Protein AF-A0A9D1FV38-F1 (afdb_monomer)

Foldseek 3Di:
DQPDKAKKWFQDKFKFFDQDAPPVVPPPVVVVVADSQLRQQCRTLVRADDLPAQEEQEWEAQALVVLVVVQVVCCVVPVDGDPVSVCCSDRCNNVVVVCVVVVNPHYYDYDHDHQQRQVVSVVCQRPDPDFWYWTKYWDPPPTTIIMITTMGSDDDPRIWMKMWDFDADDADPHQSVQVVCCVVVVDQWHDHRGTIMGTDDD

Organism: NCBI:txid2840915

Mean predicted aligned error: 4.27 Å

Sequence (202 aa):
MKTSSKIFYIEKFAIENSNETDLTDIPMLMRRKLSRLDKICLSSLKKVFDETSQEIIFSSEYGEFDTLKTLISQYLEANEVSPAKFSTSVHNNFAGLFSLLNNINSSYTALSAGKNSLSAGLVKAIISEYDK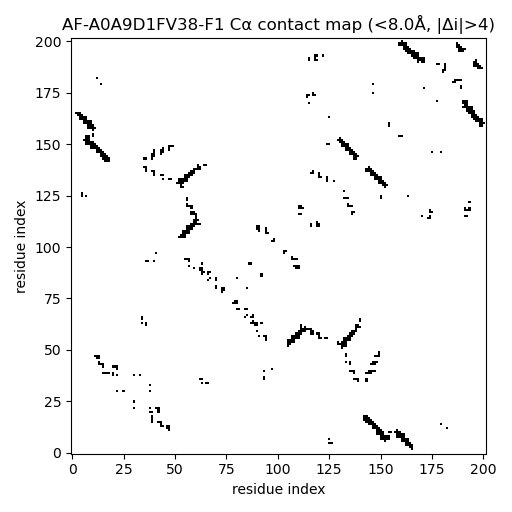VLFCYGDAFDMPESISCLISKTGSENSVKCVFTPCSKPSEADEFSAFSEFLNGCTKVFHTPCGTIERMEK

Nearest PDB structures (foldseek):
  6qsp-assembly1_B  TM=7.766E-01  e=3.556E-11  Xenorhabdus doucetiae
  7f28-assembly2_C  TM=7.275E-01  e=4.364E-10  Acinetobacter baumannii NCGM 237
  7f28-assembly1_A  TM=7.427E-01  e=5.971E-10  Acinetobacter baumannii NCGM 237
  7tui-assembly1_A  TM=7.121E-01  e=2.790E-03  Candida albicans
  6u5w-assembly1_A  TM=7.136E-01  e=7.606E-03  Candida albicans

InterPro domains:
  IPR014030 Beta-ketoacyl synthase-like, N-terminal domain [PF13723] (15-140)

Solvent-accessible surface area (backbone atoms only — not comparable to full-atom values): 10938 Å² total; per-residue (Å²): 130,88,70,73,65,44,69,36,17,44,61,34,67,29,78,38,74,50,94,76,62,83,55,86,90,49,60,68,78,58,58,74,72,48,52,70,43,45,44,32,35,50,46,13,37,65,75,31,62,57,94,81,44,53,34,38,30,31,14,19,54,67,48,35,44,71,55,40,52,51,45,54,52,39,31,75,75,68,76,47,72,59,68,72,59,58,65,53,31,40,69,47,31,54,60,53,49,54,27,62,77,67,72,53,84,56,57,70,48,61,49,64,54,48,90,44,6,54,49,53,32,50,50,52,49,73,68,43,93,60,54,33,28,37,35,34,28,35,35,41,89,82,67,33,28,14,45,12,35,23,35,25,61,69,76,54,99,80,32,46,43,32,39,39,38,66,40,86,44,76,65,56,96,53,52,67,62,48,46,51,36,31,74,74,61,79,34,59,60,38,69,26,50,65,19,37,39,34,60,55,82,132

Secondary structure (DSSP, 8-state):
-----EEEEEEEEEEE--S----TTS-HHHHTT--HHHHHHHHHHHHH--TT--EEEEE-SS-SHHHHHHHHHHHHHHS---HHHHHTSSTTHHHHHHHHHTT--SEEEEE-BTBTHHHHHHHHHHT-SSSEEEEEEEE-SSS-EEEEEEEESS--TT-EEEEEEE---PPPS-HHHHHHHHHHTS-SEEEETTEEEEEPP-

Structure (mmCIF, N/CA/C/O backbone):
data_AF-A0A9D1FV38-F1
#
_entry.id   AF-A0A9D1FV38-F1
#
loop_
_atom_site.group_PDB
_atom_site.id
_atom_site.type_symbol
_atom_site.label_atom_id
_atom_site.label_alt_id
_atom_site.label_comp_id
_atom_site.label_asym_id
_atom_site.label_entity_id
_atom_site.label_seq_id
_atom_site.pdbx_PDB_ins_code
_atom_site.Cartn_x
_atom_site.Cartn_y
_atom_site.Cartn_z
_atom_site.occupancy
_atom_site.B_iso_or_equiv
_atom_site.auth_seq_id
_atom_site.auth_comp_id
_atom_site.auth_asym_id
_atom_site.auth_atom_id
_atom_site.pdbx_PDB_model_num
ATOM 1 N N . MET A 1 1 ? -26.226 15.724 -1.252 1.00 42.53 1 MET A N 1
ATOM 2 C CA . MET A 1 1 ? -26.071 14.439 -0.532 1.00 42.53 1 MET A CA 1
ATOM 3 C C . MET A 1 1 ? -25.324 14.717 0.759 1.00 42.53 1 MET A C 1
ATOM 5 O O . MET A 1 1 ? -24.256 15.303 0.681 1.00 42.53 1 MET A O 1
ATOM 9 N N . LYS A 1 2 ? -25.881 14.388 1.931 1.00 45.28 2 LYS A N 1
ATOM 10 C CA . LYS A 1 2 ? -25.108 14.418 3.182 1.00 45.28 2 LYS A CA 1
ATOM 11 C C . LYS A 1 2 ? -24.164 13.220 3.147 1.00 45.28 2 LYS A C 1
ATOM 13 O O . LYS A 1 2 ? -24.627 12.089 3.242 1.00 45.28 2 LYS A O 1
ATOM 18 N N . THR A 1 3 ? -22.881 13.452 2.916 1.00 57.38 3 THR A N 1
ATOM 19 C CA . THR A 1 3 ? -21.873 12.392 2.950 1.00 57.38 3 THR A CA 1
ATOM 20 C C . THR A 1 3 ? -21.627 12.046 4.417 1.00 57.38 3 THR A C 1
ATOM 22 O O . THR A 1 3 ? -21.055 12.844 5.154 1.00 57.38 3 THR A O 1
ATOM 25 N N . SER A 1 4 ? -22.154 10.910 4.872 1.00 84.06 4 SER A N 1
ATOM 26 C CA . SER A 1 4 ? -22.015 10.465 6.262 1.00 84.06 4 SER A CA 1
ATOM 27 C C . SER A 1 4 ? -20.567 10.085 6.575 1.00 84.06 4 SER A C 1
ATOM 29 O O . SER A 1 4 ? -19.901 9.460 5.747 1.00 84.06 4 SER A O 1
ATOM 31 N N . SER A 1 5 ? -20.096 10.428 7.776 1.00 92.06 5 SER A N 1
ATOM 32 C CA . SER A 1 5 ? -18.804 9.962 8.282 1.00 92.06 5 SER A CA 1
ATOM 33 C C . SER A 1 5 ? -18.759 8.431 8.354 1.00 92.06 5 SER A C 1
ATOM 35 O O . SER A 1 5 ? -19.780 7.781 8.597 1.00 92.06 5 SER A O 1
ATOM 37 N N . LYS A 1 6 ? -17.574 7.850 8.157 1.00 94.81 6 LYS A N 1
ATOM 38 C CA . LYS A 1 6 ? -17.321 6.406 8.252 1.00 94.81 6 LYS A CA 1
ATOM 39 C C . LYS A 1 6 ? -16.387 6.113 9.418 1.00 94.81 6 LYS A C 1
ATOM 41 O O . LYS A 1 6 ? -15.352 6.757 9.558 1.00 94.81 6 LYS A O 1
ATOM 46 N N . ILE A 1 7 ? -16.756 5.135 10.238 1.00 96.75 7 ILE A N 1
ATOM 47 C CA . ILE A 1 7 ? -15.892 4.587 11.286 1.00 96.75 7 ILE A CA 1
ATOM 48 C C . ILE A 1 7 ? -15.090 3.442 10.674 1.00 96.75 7 ILE A C 1
ATOM 50 O O . ILE A 1 7 ? -15.649 2.633 9.934 1.00 96.75 7 ILE A O 1
ATOM 54 N N . PHE A 1 8 ? -13.804 3.385 10.988 1.00 97.62 8 PHE A N 1
ATOM 55 C CA . PHE A 1 8 ? -12.919 2.286 10.620 1.00 97.62 8 PHE A CA 1
ATOM 56 C C . PHE A 1 8 ? -11.847 2.106 11.695 1.00 97.62 8 PHE A C 1
ATOM 58 O O . PHE A 1 8 ? -11.738 2.909 12.627 1.00 97.62 8 PHE A O 1
ATOM 65 N N . TYR A 1 9 ? -11.059 1.052 11.558 1.00 97.94 9 TYR A N 1
ATOM 66 C CA . TYR A 1 9 ? -10.037 0.667 12.511 1.00 97.94 9 TYR A CA 1
ATOM 67 C C . TYR A 1 9 ? -8.725 0.416 11.779 1.00 97.94 9 TYR A C 1
ATOM 69 O O . TYR A 1 9 ? -8.709 -0.195 10.715 1.00 97.94 9 TYR A O 1
ATOM 77 N N . ILE A 1 10 ? -7.623 0.903 12.340 1.00 97.88 10 ILE A N 1
ATOM 78 C CA . ILE A 1 10 ? -6.274 0.534 11.904 1.00 97.88 10 ILE A CA 1
ATOM 79 C C . ILE A 1 10 ? -5.798 -0.546 12.871 1.00 97.88 10 ILE A C 1
ATOM 81 O O . ILE A 1 10 ? -5.548 -0.261 14.043 1.00 97.88 10 ILE A O 1
ATOM 85 N N . GLU A 1 11 ? -5.737 -1.793 12.407 1.00 97.00 11 GLU A N 1
ATOM 86 C CA . GLU A 1 11 ? -5.347 -2.943 13.234 1.00 97.00 11 GLU A CA 1
ATOM 87 C C . GLU A 1 11 ? -3.833 -3.064 13.372 1.00 97.00 11 GLU A C 1
ATOM 89 O O . GLU A 1 11 ? -3.317 -3.341 14.452 1.00 97.00 11 GLU A O 1
ATOM 94 N N . LYS A 1 12 ? -3.124 -2.868 12.260 1.00 97.5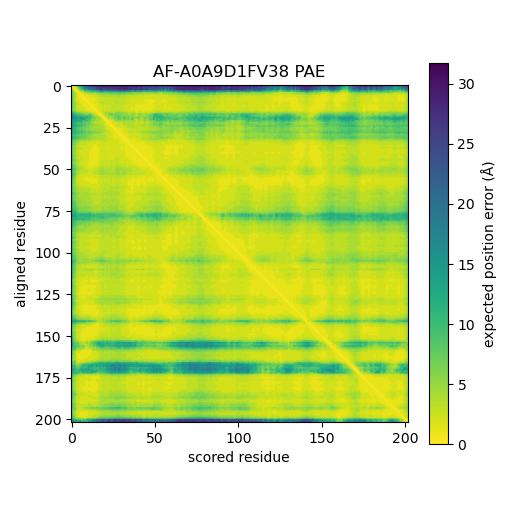0 12 LYS A N 1
ATOM 95 C CA . LYS A 1 12 ? -1.664 -2.924 12.168 1.00 97.50 12 LYS A CA 1
ATOM 96 C C . LYS A 1 12 ? -1.206 -1.868 11.178 1.00 97.50 12 LYS A C 1
ATOM 98 O O . LYS A 1 12 ? -1.901 -1.609 10.196 1.00 97.50 12 LYS A O 1
ATOM 103 N N . PHE A 1 13 ? -0.029 -1.304 11.401 1.00 98.12 13 PHE A N 1
ATOM 104 C CA . PHE A 1 13 ? 0.635 -0.455 10.423 1.00 98.12 13 PHE A CA 1
ATOM 105 C C . PHE A 1 13 ? 2.146 -0.698 10.443 1.00 98.12 13 PHE A C 1
ATOM 107 O O . PHE A 1 13 ? 2.693 -1.173 11.438 1.00 98.12 13 PHE A O 1
ATOM 114 N N . ALA A 1 14 ? 2.809 -0.379 9.339 1.00 98.12 14 ALA A N 1
ATOM 115 C CA . ALA A 1 14 ? 4.258 -0.383 9.216 1.00 98.12 14 ALA A CA 1
ATOM 116 C C . ALA A 1 14 ? 4.692 0.778 8.323 1.00 98.12 14 ALA A C 1
ATOM 118 O O . ALA A 1 14 ? 4.026 1.080 7.332 1.00 98.12 14 ALA A O 1
ATOM 119 N N . ILE A 1 15 ? 5.803 1.409 8.690 1.00 97.94 15 ILE A N 1
ATOM 120 C CA . ILE A 1 15 ? 6.389 2.550 7.989 1.00 97.94 15 ILE A CA 1
ATOM 121 C C . ILE A 1 15 ? 7.835 2.181 7.677 1.00 97.94 15 ILE A C 1
ATOM 123 O O . ILE A 1 15 ? 8.579 1.792 8.574 1.00 97.94 15 ILE A O 1
ATOM 127 N N . GLU A 1 16 ? 8.219 2.302 6.414 1.00 96.75 16 GLU A N 1
ATOM 128 C CA . GLU A 1 16 ? 9.572 2.056 5.925 1.00 96.75 16 GLU A CA 1
ATOM 129 C C . GLU A 1 16 ? 10.038 3.278 5.139 1.00 96.75 16 GLU A C 1
ATOM 131 O O . GLU A 1 16 ? 9.298 3.789 4.304 1.00 96.75 16 GLU A O 1
ATOM 136 N N . ASN A 1 17 ? 11.255 3.750 5.387 1.00 94.06 17 ASN A N 1
ATOM 137 C CA . ASN A 1 17 ? 11.834 4.917 4.710 1.00 94.06 17 ASN A CA 1
ATOM 138 C C . ASN A 1 17 ? 13.357 4.779 4.525 1.00 94.06 17 ASN A C 1
ATOM 140 O O . ASN A 1 17 ? 14.115 5.746 4.625 1.00 94.06 17 ASN A O 1
ATOM 144 N N . SER A 1 18 ? 13.822 3.548 4.298 1.00 87.75 18 SER A N 1
ATOM 145 C CA . SER A 1 18 ? 15.236 3.195 4.186 1.00 87.75 18 SER A CA 1
ATOM 146 C C . SER A 1 18 ? 15.568 2.583 2.827 1.00 87.75 18 SER A C 1
ATOM 148 O O . SER A 1 18 ? 14.794 1.837 2.234 1.00 87.75 18 SER A O 1
ATOM 150 N N . ASN A 1 19 ? 16.790 2.834 2.347 1.00 81.75 19 ASN A N 1
ATOM 151 C CA . ASN A 1 19 ? 17.315 2.140 1.164 1.00 81.75 19 ASN A CA 1
ATOM 152 C C . ASN A 1 19 ? 17.612 0.653 1.432 1.00 81.75 19 ASN A C 1
ATOM 154 O O . ASN A 1 19 ? 17.688 -0.145 0.497 1.00 81.75 19 ASN A O 1
ATOM 158 N N . GLU A 1 20 ? 17.784 0.281 2.699 1.00 82.88 20 GLU A N 1
ATOM 159 C CA . GLU A 1 20 ? 17.999 -1.094 3.132 1.00 82.88 20 GLU A CA 1
ATOM 160 C C . GLU A 1 20 ? 16.678 -1.685 3.619 1.00 82.88 20 GLU A C 1
ATOM 162 O O . GLU A 1 20 ? 16.045 -1.141 4.521 1.00 82.88 20 GLU A O 1
ATOM 167 N N . THR A 1 21 ? 16.263 -2.793 3.008 1.00 86.06 21 THR A N 1
ATOM 168 C CA . THR A 1 21 ? 15.052 -3.537 3.371 1.00 86.06 21 THR A CA 1
ATOM 169 C C . THR A 1 21 ? 15.440 -4.967 3.708 1.00 86.06 21 THR A C 1
ATOM 171 O O . THR A 1 21 ? 16.136 -5.630 2.929 1.00 86.06 21 THR A O 1
ATOM 174 N N . ASP A 1 22 ? 15.008 -5.453 4.871 1.00 85.06 22 ASP A N 1
ATOM 175 C CA . ASP A 1 22 ? 15.198 -6.856 5.223 1.00 85.06 22 ASP A CA 1
ATOM 176 C C . ASP A 1 22 ? 14.145 -7.702 4.506 1.00 85.06 22 ASP A C 1
ATOM 178 O O . ASP A 1 22 ? 12.962 -7.692 4.834 1.00 85.06 22 ASP A O 1
ATOM 182 N N . LEU A 1 23 ? 14.598 -8.417 3.479 1.00 88.38 23 LEU A N 1
ATOM 183 C CA . LEU A 1 23 ? 13.792 -9.364 2.717 1.00 88.38 23 LEU A CA 1
ATOM 184 C C . LEU A 1 23 ? 14.412 -10.764 2.776 1.00 88.38 23 LEU A C 1
ATOM 186 O O . LEU A 1 23 ? 14.253 -11.548 1.838 1.00 88.38 23 LEU A O 1
ATOM 190 N N . THR A 1 24 ? 15.181 -11.087 3.818 1.00 88.50 24 THR A N 1
ATOM 191 C CA . THR A 1 24 ? 15.990 -12.319 3.888 1.00 88.50 24 THR A CA 1
ATOM 192 C C . THR A 1 24 ? 15.184 -13.616 3.706 1.00 88.50 24 THR A C 1
ATOM 194 O O . THR A 1 24 ? 15.711 -14.588 3.155 1.00 88.50 24 THR A O 1
ATOM 197 N N . ASP A 1 25 ? 13.892 -13.586 4.006 1.00 86.19 25 ASP A N 1
ATOM 198 C CA . ASP A 1 25 ? 12.902 -14.659 3.843 1.00 86.19 25 ASP A CA 1
ATOM 199 C C . ASP A 1 25 ? 12.334 -14.815 2.413 1.00 86.19 25 ASP A C 1
ATOM 201 O O . ASP A 1 25 ? 11.693 -15.818 2.106 1.00 86.19 25 ASP A O 1
ATOM 205 N N . ILE A 1 26 ? 12.601 -13.884 1.491 1.00 86.62 26 ILE A N 1
ATOM 206 C CA . ILE A 1 26 ? 12.252 -14.030 0.065 1.00 86.62 26 ILE A CA 1
ATOM 207 C C . ILE A 1 26 ? 13.395 -14.732 -0.683 1.00 86.62 26 ILE A C 1
ATOM 209 O O . ILE A 1 26 ? 14.530 -14.272 -0.588 1.00 86.62 26 ILE A O 1
ATOM 213 N N . PRO A 1 27 ? 13.168 -15.775 -1.504 1.00 89.69 27 PRO A N 1
ATOM 214 C CA . PRO A 1 27 ? 14.246 -16.448 -2.230 1.00 89.69 27 PRO A CA 1
ATOM 215 C C . PRO A 1 27 ? 15.142 -15.485 -3.028 1.00 89.69 27 PRO A C 1
ATOM 217 O O . PRO A 1 27 ? 14.659 -14.609 -3.748 1.00 89.69 27 PRO A O 1
ATOM 220 N N . MET A 1 28 ? 16.467 -15.666 -2.950 1.00 89.75 28 MET A N 1
ATOM 221 C CA . MET A 1 28 ? 17.455 -14.725 -3.508 1.00 89.75 28 MET A CA 1
ATOM 222 C C . MET A 1 28 ? 17.227 -14.392 -4.991 1.00 89.75 28 MET A C 1
ATOM 224 O O . MET A 1 28 ? 17.369 -13.237 -5.391 1.00 89.75 28 MET A O 1
ATOM 228 N N . LEU A 1 29 ? 16.864 -15.386 -5.808 1.00 87.94 29 LEU A N 1
ATOM 229 C CA . LEU A 1 29 ? 16.592 -15.180 -7.233 1.00 87.94 29 LEU A CA 1
ATOM 230 C C . LEU A 1 29 ? 15.374 -14.284 -7.476 1.00 87.94 29 LEU A C 1
ATOM 232 O O . LEU A 1 29 ? 15.370 -13.531 -8.446 1.00 87.94 29 LEU A O 1
ATOM 236 N N . MET A 1 30 ? 14.368 -14.338 -6.601 1.00 86.81 30 MET A N 1
ATOM 237 C CA . MET A 1 30 ? 13.200 -13.461 -6.675 1.00 86.81 30 MET A CA 1
ATOM 238 C C . MET A 1 30 ? 13.571 -12.054 -6.219 1.00 86.81 30 MET A C 1
ATOM 240 O O . MET A 1 30 ? 13.309 -11.103 -6.944 1.00 86.81 30 MET A O 1
ATOM 244 N N . ARG A 1 31 ? 14.303 -11.922 -5.102 1.00 89.81 31 ARG A N 1
ATOM 245 C CA . ARG A 1 31 ? 14.777 -10.618 -4.595 1.00 89.81 31 ARG A CA 1
ATOM 246 C C . ARG A 1 31 ? 15.550 -9.800 -5.619 1.00 89.81 31 ARG A C 1
ATOM 248 O O . ARG A 1 31 ? 15.430 -8.581 -5.648 1.00 89.81 31 ARG A O 1
ATOM 255 N N . ARG A 1 32 ? 16.367 -10.461 -6.444 1.00 86.69 32 ARG A N 1
ATOM 256 C CA . ARG A 1 32 ? 17.161 -9.803 -7.496 1.00 86.69 32 ARG A CA 1
ATOM 257 C C . ARG A 1 32 ? 16.311 -9.236 -8.636 1.00 86.69 32 ARG A C 1
ATOM 259 O O . ARG A 1 32 ? 16.811 -8.383 -9.359 1.00 86.69 32 ARG A O 1
ATOM 266 N N . LYS A 1 33 ? 15.073 -9.709 -8.805 1.00 87.56 33 LYS A N 1
ATOM 267 C CA . LYS A 1 33 ? 14.131 -9.231 -9.828 1.00 87.56 33 LYS A CA 1
ATOM 268 C C . LYS A 1 33 ? 13.237 -8.089 -9.339 1.00 87.56 33 LYS A C 1
ATOM 270 O O . LYS A 1 33 ? 12.599 -7.462 -10.170 1.00 87.56 33 LYS A O 1
ATOM 275 N N . LEU A 1 34 ? 13.196 -7.844 -8.029 1.00 91.56 34 LEU A N 1
ATOM 276 C CA . LEU A 1 34 ? 12.379 -6.792 -7.429 1.00 91.56 34 LEU A CA 1
ATOM 277 C C . LEU A 1 34 ? 12.967 -5.409 -7.715 1.00 91.56 34 LEU A C 1
ATOM 279 O O . LEU A 1 34 ? 14.177 -5.200 -7.532 1.00 91.56 34 LEU A O 1
ATOM 283 N N . SER A 1 35 ? 12.105 -4.471 -8.105 1.00 93.81 35 SER A N 1
ATOM 284 C CA . SER A 1 35 ? 12.439 -3.049 -8.205 1.00 93.81 35 SER A CA 1
ATOM 285 C C . SER A 1 35 ? 12.743 -2.449 -6.819 1.00 93.81 35 SER A C 1
ATOM 287 O O . SER A 1 35 ? 12.631 -3.112 -5.783 1.00 93.81 35 SER A O 1
ATOM 289 N N . ARG A 1 36 ? 13.188 -1.185 -6.766 1.00 94.25 36 ARG A N 1
ATOM 290 C CA . ARG A 1 36 ? 13.340 -0.469 -5.481 1.00 94.25 36 ARG A CA 1
ATOM 291 C C . ARG A 1 36 ? 11.982 -0.304 -4.791 1.00 94.25 36 ARG A C 1
ATOM 293 O O . ARG A 1 36 ? 11.896 -0.541 -3.588 1.00 94.25 36 ARG A O 1
ATOM 300 N N . LEU A 1 37 ? 10.950 0.018 -5.572 1.00 96.38 37 LEU A N 1
ATOM 301 C CA . LEU A 1 37 ? 9.568 0.136 -5.116 1.00 96.38 37 LEU A CA 1
ATOM 302 C C . LEU A 1 37 ? 9.047 -1.194 -4.559 1.00 96.38 37 LEU A C 1
ATOM 304 O O . LEU A 1 37 ? 8.577 -1.249 -3.426 1.00 96.38 37 LEU A O 1
ATOM 308 N N . ASP A 1 38 ? 9.223 -2.286 -5.307 1.00 95.88 38 ASP A N 1
ATOM 309 C CA . ASP A 1 38 ? 8.794 -3.617 -4.872 1.00 95.88 38 ASP A CA 1
ATOM 310 C C . ASP A 1 38 ? 9.389 -3.980 -3.510 1.00 95.88 38 ASP A C 1
ATOM 312 O O . ASP A 1 38 ? 8.706 -4.532 -2.650 1.00 95.88 38 ASP A O 1
ATOM 316 N N . LYS A 1 39 ? 10.674 -3.676 -3.298 1.00 95.38 39 LYS A N 1
ATOM 317 C CA . LYS A 1 39 ? 11.376 -4.020 -2.058 1.00 95.38 39 LYS A CA 1
ATOM 318 C C . LYS A 1 39 ? 10.846 -3.248 -0.854 1.00 95.38 39 LYS A C 1
ATOM 320 O O . LYS A 1 39 ? 10.602 -3.866 0.182 1.00 95.38 39 LYS A O 1
ATOM 325 N N . ILE A 1 40 ? 10.670 -1.930 -0.978 1.00 96.62 40 ILE A N 1
ATOM 326 C CA . ILE A 1 40 ? 10.204 -1.094 0.138 1.00 96.62 40 ILE A CA 1
ATOM 327 C C . ILE A 1 40 ? 8.749 -1.395 0.494 1.00 96.62 40 ILE A C 1
ATOM 329 O O . ILE A 1 40 ? 8.431 -1.585 1.669 1.00 96.62 40 ILE A O 1
ATOM 333 N N . CYS A 1 41 ? 7.889 -1.571 -0.511 1.00 97.31 41 CYS A N 1
ATOM 334 C CA . CYS A 1 41 ? 6.498 -1.949 -0.292 1.00 97.31 41 CYS A CA 1
ATOM 335 C C . CYS A 1 41 ? 6.378 -3.359 0.294 1.00 97.31 41 CYS A C 1
ATOM 337 O O . CYS A 1 41 ? 5.560 -3.592 1.180 1.00 97.31 41 CYS A O 1
ATOM 339 N N . LEU A 1 42 ? 7.216 -4.309 -0.136 1.00 96.25 42 LEU A N 1
ATOM 340 C CA . LEU A 1 42 ? 7.223 -5.654 0.437 1.00 96.25 42 LEU A CA 1
ATOM 341 C C . LEU A 1 42 ? 7.696 -5.650 1.901 1.00 96.25 42 LEU A C 1
ATOM 343 O O . LEU A 1 42 ? 7.136 -6.391 2.709 1.00 96.25 42 LEU A O 1
ATOM 347 N N . SER A 1 43 ? 8.677 -4.809 2.250 1.00 95.56 43 SER A N 1
ATOM 348 C CA . SER A 1 43 ? 9.178 -4.656 3.628 1.00 95.56 43 SER A CA 1
ATOM 349 C C . SER A 1 43 ? 8.077 -4.196 4.589 1.00 95.56 43 SER A C 1
ATOM 351 O O . SER A 1 43 ? 7.907 -4.776 5.663 1.00 95.56 43 SER A O 1
ATOM 353 N N . SER A 1 44 ? 7.278 -3.199 4.191 1.00 97.19 44 SER A N 1
ATOM 354 C CA . SER A 1 44 ? 6.194 -2.673 5.029 1.00 97.19 44 SER A CA 1
ATOM 355 C C . SER A 1 44 ? 4.972 -3.603 5.030 1.00 97.19 44 SER A C 1
ATOM 357 O O . SER A 1 44 ? 4.440 -3.936 6.091 1.00 97.19 44 SER A O 1
ATOM 359 N N . LEU A 1 45 ? 4.534 -4.080 3.859 1.00 96.12 45 LEU A N 1
ATOM 360 C CA . LEU A 1 45 ? 3.266 -4.800 3.713 1.00 96.12 45 LEU A CA 1
ATOM 361 C C . LEU A 1 45 ? 3.291 -6.167 4.399 1.00 96.12 45 LEU A C 1
ATOM 363 O O . LEU A 1 45 ? 2.306 -6.561 5.023 1.00 96.12 45 LEU A O 1
ATOM 367 N N . LYS A 1 46 ? 4.430 -6.873 4.369 1.00 94.38 46 LYS A N 1
ATOM 368 C CA . LYS A 1 46 ? 4.576 -8.164 5.065 1.00 94.38 46 LYS A CA 1
ATOM 369 C C . LYS A 1 46 ? 4.405 -8.049 6.581 1.00 94.38 46 LYS A C 1
ATOM 371 O O . LYS A 1 46 ? 3.935 -9.000 7.196 1.00 94.38 46 LYS A O 1
ATOM 376 N N . LYS A 1 47 ? 4.739 -6.902 7.186 1.00 95.62 47 LYS A N 1
ATOM 377 C CA . LYS A 1 47 ? 4.609 -6.676 8.640 1.00 95.62 47 LYS A CA 1
ATOM 378 C C . LYS A 1 47 ? 3.156 -6.533 9.092 1.00 95.62 47 LYS A C 1
ATOM 380 O O . LYS A 1 47 ? 2.849 -6.772 10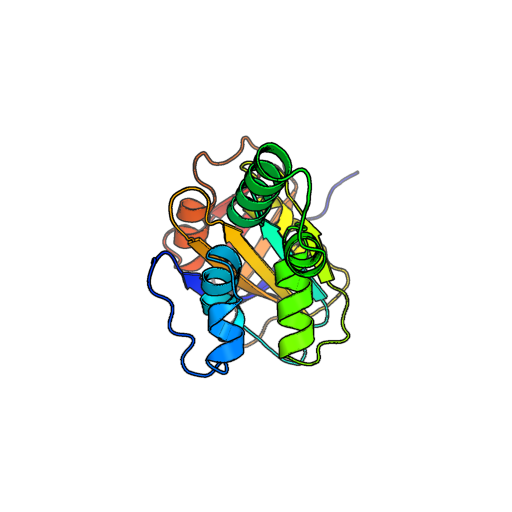.258 1.00 95.62 47 LYS A O 1
ATOM 385 N N . VAL A 1 48 ? 2.263 -6.156 8.178 1.00 96.44 48 VAL A N 1
ATOM 386 C CA . VAL A 1 48 ? 0.835 -5.949 8.466 1.00 96.44 48 VAL A CA 1
ATOM 387 C C . VAL A 1 48 ? -0.064 -7.004 7.829 1.00 96.44 48 VAL A C 1
ATOM 389 O O . VAL A 1 48 ? -1.258 -7.021 8.117 1.00 96.44 48 VAL A O 1
ATOM 392 N N . PHE A 1 49 ? 0.503 -7.877 6.990 1.00 95.31 49 PHE A N 1
ATOM 393 C CA . PHE A 1 49 ? -0.227 -8.901 6.257 1.00 95.31 49 PHE A CA 1
ATOM 394 C C . PHE A 1 49 ? -1.064 -9.790 7.185 1.00 95.31 49 PHE A C 1
ATOM 396 O O . PHE A 1 49 ? -0.642 -10.189 8.275 1.00 95.31 49 PHE A O 1
ATOM 403 N N . ASP A 1 50 ? -2.272 -10.091 6.723 1.00 93.81 50 ASP A N 1
ATOM 404 C CA . ASP A 1 50 ? -3.221 -10.986 7.366 1.00 93.81 50 ASP A CA 1
ATOM 405 C C . ASP A 1 50 ? -3.937 -11.773 6.265 1.00 93.81 50 ASP A C 1
ATOM 407 O O . ASP A 1 50 ? -4.491 -11.181 5.335 1.00 93.81 50 ASP A O 1
ATOM 411 N N . GLU A 1 51 ? -3.917 -13.101 6.359 1.00 93.38 51 GLU A N 1
ATOM 412 C CA . GLU A 1 51 ? -4.496 -14.006 5.358 1.00 93.38 51 GLU A CA 1
ATOM 413 C C . GLU A 1 51 ? -6.018 -13.846 5.208 1.00 93.38 51 GLU A C 1
ATOM 415 O O . GLU A 1 51 ? -6.584 -14.233 4.189 1.00 93.38 51 GLU A O 1
ATOM 420 N N . THR A 1 52 ? -6.690 -13.249 6.199 1.00 93.75 52 THR A N 1
ATOM 421 C CA . THR A 1 52 ? -8.135 -12.966 6.167 1.00 93.75 52 THR A CA 1
ATOM 422 C C . THR A 1 52 ? -8.486 -11.670 5.432 1.00 93.75 52 THR A C 1
ATOM 424 O O . THR A 1 52 ? -9.662 -11.318 5.337 1.00 93.75 52 THR A O 1
ATOM 427 N N . SER A 1 53 ? -7.490 -10.954 4.903 1.00 94.19 53 SER A N 1
ATOM 428 C CA . SER A 1 53 ? -7.699 -9.734 4.120 1.00 94.19 53 SER A CA 1
ATOM 429 C C . SER A 1 53 ? -8.421 -10.035 2.808 1.00 94.19 53 SER A C 1
ATOM 431 O O . SER A 1 53 ? -8.081 -10.974 2.092 1.00 94.19 53 SER A O 1
ATOM 433 N N . GLN A 1 54 ? -9.419 -9.221 2.477 1.00 96.75 54 GLN A N 1
ATOM 434 C CA . GLN A 1 54 ? -10.347 -9.484 1.371 1.00 96.75 54 GLN A CA 1
ATOM 435 C C . GLN A 1 54 ? -10.121 -8.566 0.164 1.00 96.75 54 GLN A C 1
ATOM 437 O O . GLN A 1 54 ? -10.696 -8.788 -0.900 1.00 96.75 54 GLN A O 1
ATOM 442 N N . GLU A 1 55 ? -9.301 -7.530 0.318 1.00 97.56 55 GLU A N 1
ATOM 443 C CA . GLU A 1 55 ? -8.918 -6.624 -0.759 1.00 97.56 55 GLU A CA 1
ATOM 444 C C . GLU A 1 55 ? -7.527 -6.049 -0.483 1.00 97.56 55 GLU A C 1
ATOM 446 O O . GLU A 1 55 ? -7.182 -5.759 0.665 1.00 97.56 55 GLU A O 1
ATOM 451 N N . ILE A 1 56 ? -6.737 -5.874 -1.542 1.00 98.25 56 ILE A N 1
ATOM 452 C CA . ILE A 1 56 ? -5.465 -5.147 -1.496 1.00 98.25 56 ILE A CA 1
ATOM 453 C C . ILE A 1 56 ? -5.638 -3.825 -2.240 1.00 98.25 56 ILE A C 1
ATOM 455 O O . ILE A 1 56 ? -6.019 -3.806 -3.408 1.00 98.25 56 ILE A O 1
ATOM 459 N N . ILE A 1 57 ? -5.316 -2.714 -1.594 1.00 98.56 57 ILE A N 1
ATOM 460 C CA . ILE A 1 57 ? -5.263 -1.391 -2.204 1.00 98.56 57 ILE A CA 1
ATOM 461 C C . ILE A 1 57 ? -3.811 -0.942 -2.227 1.00 98.56 57 ILE A C 1
ATOM 463 O O . ILE A 1 57 ? -3.225 -0.657 -1.186 1.00 98.56 57 ILE A O 1
ATOM 467 N N . PHE A 1 58 ? -3.241 -0.869 -3.422 1.00 98.75 58 PHE A N 1
ATOM 468 C CA . PHE A 1 58 ? -1.930 -0.295 -3.661 1.00 98.75 58 PHE A CA 1
ATOM 469 C C . PHE A 1 58 ? -2.060 1.114 -4.244 1.00 98.75 58 PHE A C 1
ATOM 471 O O . PHE A 1 58 ? -2.886 1.365 -5.128 1.00 98.75 58 PHE A O 1
ATOM 478 N N . SER A 1 59 ? -1.220 2.032 -3.785 1.00 98.62 59 SER A N 1
ATOM 479 C CA . SER A 1 59 ? -1.115 3.372 -4.354 1.00 98.62 59 SER A CA 1
ATOM 480 C C . SER A 1 59 ? 0.325 3.855 -4.413 1.00 98.62 59 SER A C 1
ATOM 482 O O . SER A 1 59 ? 1.104 3.593 -3.504 1.00 98.62 59 SER A O 1
ATOM 484 N N . SER A 1 60 ? 0.648 4.607 -5.456 1.00 98.38 60 SER A N 1
ATOM 485 C CA . SER A 1 60 ? 1.955 5.232 -5.655 1.00 98.38 60 SER A CA 1
ATOM 486 C C . SER A 1 60 ? 1.776 6.445 -6.566 1.00 98.38 60 SER A C 1
ATOM 488 O O . SER A 1 60 ? 0.901 6.427 -7.435 1.00 98.38 60 SER A O 1
ATOM 490 N N . GLU A 1 61 ? 2.566 7.495 -6.366 1.00 96.69 61 GLU A N 1
ATOM 491 C CA . GLU A 1 61 ? 2.634 8.643 -7.267 1.00 96.69 61 GLU A CA 1
ATOM 492 C C . GLU A 1 61 ? 3.278 8.238 -8.595 1.00 96.69 61 GLU A C 1
ATOM 494 O O . GLU A 1 61 ? 2.641 8.384 -9.643 1.00 96.69 61 GLU A O 1
ATOM 499 N N . TYR A 1 62 ? 4.492 7.678 -8.552 1.00 96.75 62 TYR A N 1
ATOM 500 C CA . TYR A 1 62 ? 5.301 7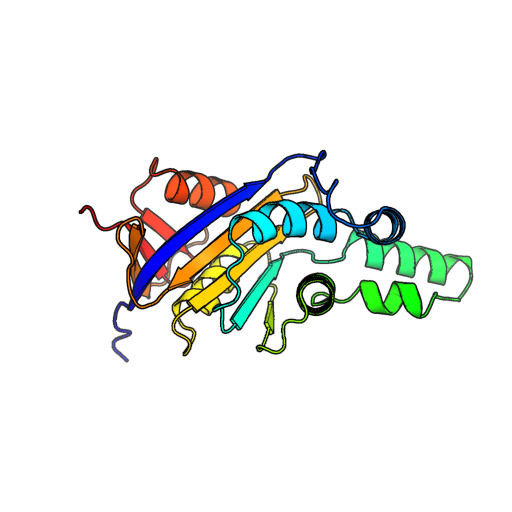.422 -9.751 1.00 96.75 62 TYR A CA 1
ATOM 501 C C . TYR A 1 62 ? 5.282 5.965 -10.231 1.00 96.75 62 TYR A C 1
ATOM 503 O O . TYR A 1 62 ? 5.601 5.696 -11.392 1.00 96.75 62 TYR A O 1
ATOM 511 N N . GLY A 1 63 ? 4.902 5.023 -9.369 1.00 96.81 63 GLY A N 1
ATOM 512 C CA . GLY A 1 63 ? 4.882 3.594 -9.665 1.00 96.81 63 GLY A CA 1
ATOM 513 C C . GLY A 1 63 ? 6.255 3.065 -10.084 1.00 96.81 63 GLY A C 1
ATOM 514 O O . GLY A 1 63 ? 7.298 3.463 -9.569 1.00 96.81 63 GLY A O 1
ATOM 515 N N . GLU A 1 64 ? 6.265 2.166 -11.066 1.00 96.12 64 GLU A N 1
ATOM 516 C CA . GLU A 1 64 ? 7.469 1.524 -11.615 1.00 96.12 64 GLU A CA 1
ATOM 517 C C . GLU A 1 64 ? 8.296 2.454 -12.532 1.00 96.12 64 GLU A C 1
ATOM 519 O O . GLU A 1 64 ? 8.714 2.083 -13.634 1.00 96.12 64 GLU A O 1
ATOM 524 N N . PHE A 1 65 ? 8.544 3.687 -12.079 1.00 95.12 65 PHE A N 1
ATOM 525 C CA . PHE A 1 65 ? 9.200 4.744 -12.849 1.00 95.12 65 PHE A CA 1
ATOM 526 C C . PHE A 1 65 ? 10.601 4.356 -13.330 1.00 95.12 65 PHE A C 1
ATOM 528 O O . PHE A 1 65 ? 10.897 4.488 -14.517 1.00 95.12 65 PHE A O 1
ATOM 535 N N . ASP A 1 66 ? 11.457 3.831 -12.448 1.00 92.56 66 ASP A N 1
ATOM 536 C CA . ASP A 1 66 ? 12.820 3.413 -12.811 1.00 92.56 66 ASP A CA 1
ATOM 537 C C . ASP A 1 66 ? 12.813 2.292 -13.866 1.00 92.56 66 ASP A C 1
ATOM 539 O O . ASP A 1 66 ? 13.608 2.293 -14.820 1.00 92.56 66 ASP A O 1
ATOM 543 N N . THR A 1 67 ? 11.880 1.346 -13.729 1.00 93.31 67 THR A N 1
ATOM 544 C CA . THR A 1 67 ? 11.693 0.236 -14.669 1.00 93.31 67 THR A CA 1
ATOM 545 C C . THR A 1 67 ? 11.257 0.763 -16.035 1.00 93.31 67 THR A C 1
ATOM 547 O O . THR A 1 67 ? 11.873 0.417 -17.051 1.00 93.31 67 THR A O 1
ATOM 550 N N . LEU A 1 68 ? 10.256 1.648 -16.062 1.00 94.06 68 LEU A N 1
ATOM 551 C CA . LEU A 1 68 ? 9.755 2.293 -17.275 1.00 94.06 68 LEU A CA 1
ATOM 552 C C . LEU A 1 68 ? 10.827 3.154 -17.954 1.00 94.06 68 LEU A C 1
ATOM 554 O O . LEU A 1 68 ? 11.036 3.040 -19.161 1.00 94.06 68 LEU A O 1
ATOM 558 N N . LYS A 1 69 ? 11.564 3.965 -17.189 1.00 94.00 69 LYS A N 1
ATOM 559 C CA . LYS A 1 69 ? 12.674 4.784 -17.691 1.00 94.00 69 LYS A CA 1
ATOM 560 C C . LYS A 1 69 ? 13.725 3.920 -18.377 1.00 94.00 69 LYS A C 1
ATOM 562 O O . LYS A 1 69 ? 14.145 4.230 -19.488 1.00 94.00 69 LYS A O 1
ATOM 567 N N . THR A 1 70 ? 14.105 2.804 -17.753 1.00 92.31 70 THR A N 1
ATOM 568 C CA . THR A 1 70 ? 15.096 1.901 -18.346 1.00 92.31 70 THR A CA 1
ATOM 569 C C . THR A 1 70 ? 14.583 1.254 -19.634 1.00 92.31 70 THR A C 1
ATOM 571 O O . THR A 1 70 ? 15.360 1.070 -20.567 1.00 92.31 70 THR A O 1
ATOM 574 N N . LEU A 1 71 ? 13.294 0.911 -19.710 1.00 94.44 71 LEU A N 1
ATOM 575 C CA . LEU A 1 71 ? 12.690 0.379 -20.937 1.00 94.44 71 LEU A CA 1
ATOM 576 C C . LEU A 1 71 ? 12.710 1.393 -22.079 1.00 94.44 71 LEU A C 1
ATOM 578 O O . LEU A 1 71 ? 13.047 1.030 -23.202 1.00 94.44 71 LEU A O 1
ATOM 582 N N . ILE A 1 72 ? 12.385 2.657 -21.795 1.00 95.00 72 ILE A N 1
ATOM 583 C CA . ILE A 1 72 ? 12.420 3.729 -22.796 1.00 95.00 72 ILE A CA 1
ATOM 584 C C . ILE A 1 72 ? 13.848 3.916 -23.319 1.00 95.00 72 ILE A C 1
ATOM 586 O O . ILE A 1 72 ? 14.043 3.967 -24.530 1.00 95.00 72 ILE A O 1
ATOM 590 N N . SER A 1 73 ? 14.854 3.954 -22.438 1.00 93.69 73 SER A N 1
ATOM 591 C CA . SER A 1 73 ? 16.262 4.041 -22.852 1.00 93.69 73 SER A CA 1
ATOM 592 C C . SER A 1 73 ? 16.681 2.864 -23.737 1.00 93.69 73 SER A C 1
ATOM 594 O O . SER A 1 73 ? 17.265 3.079 -24.794 1.00 93.69 73 SER A O 1
ATOM 596 N N . GLN A 1 74 ? 16.317 1.634 -23.362 1.00 93.19 74 GLN A N 1
ATOM 597 C CA . GLN A 1 74 ? 16.611 0.436 -24.159 1.00 93.19 74 GLN A CA 1
ATOM 598 C C . GLN A 1 74 ? 15.978 0.497 -25.552 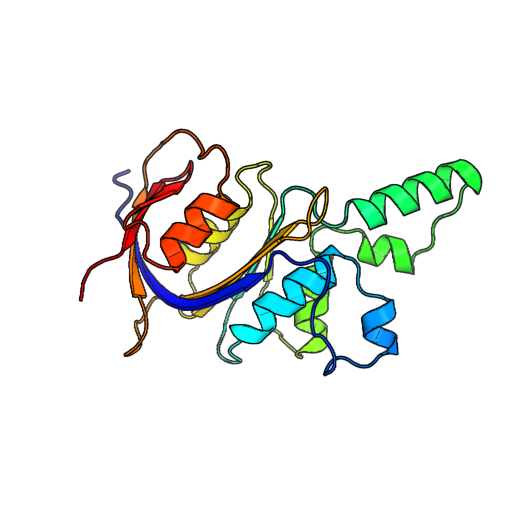1.00 93.19 74 GLN A C 1
ATOM 600 O O . GLN A 1 74 ? 16.635 0.176 -26.540 1.00 93.19 74 GLN A O 1
ATOM 605 N N . TYR A 1 75 ? 14.731 0.961 -25.641 1.00 95.06 75 TYR A N 1
ATOM 606 C CA . TYR A 1 75 ? 14.057 1.128 -26.922 1.00 95.06 75 TYR A CA 1
ATOM 607 C C . TYR A 1 75 ? 14.747 2.175 -27.803 1.00 95.06 75 TYR A C 1
ATOM 609 O O . TYR A 1 75 ? 14.940 1.943 -28.991 1.00 95.06 75 TYR A O 1
ATOM 617 N N . LEU A 1 76 ? 15.154 3.312 -27.235 1.00 95.88 76 LEU A N 1
ATOM 618 C CA . LEU A 1 76 ? 15.836 4.364 -27.994 1.00 95.88 76 LEU A CA 1
ATOM 619 C C . LEU A 1 76 ? 17.216 3.927 -28.508 1.00 95.88 76 LEU A C 1
ATOM 621 O O . LEU A 1 76 ? 17.622 4.357 -29.584 1.00 95.88 76 LEU A O 1
ATOM 625 N N . GLU A 1 77 ? 17.931 3.086 -27.757 1.00 94.31 77 GLU A N 1
ATOM 626 C CA . GLU A 1 77 ? 19.276 2.616 -28.115 1.00 94.31 77 GLU A CA 1
ATOM 627 C C . GLU A 1 77 ? 19.263 1.421 -29.076 1.00 94.31 77 GLU A C 1
ATOM 629 O O . GLU A 1 77 ? 20.068 1.369 -30.006 1.00 94.31 77 GLU A O 1
ATOM 634 N N . ALA A 1 78 ? 18.371 0.454 -28.849 1.00 92.44 78 ALA A N 1
ATOM 635 C CA . ALA A 1 78 ? 18.391 -0.843 -29.527 1.00 92.44 78 ALA A CA 1
ATOM 636 C C . ALA A 1 78 ? 17.151 -1.117 -30.396 1.00 92.44 78 ALA A C 1
ATOM 638 O O . ALA A 1 78 ? 17.108 -2.140 -31.072 1.00 92.44 78 ALA A O 1
ATOM 639 N N . ASN A 1 79 ? 16.147 -0.231 -30.386 1.00 92.25 79 ASN A N 1
ATOM 640 C CA . ASN A 1 79 ? 14.848 -0.411 -31.051 1.00 92.25 79 ASN A CA 1
ATOM 641 C C . ASN A 1 79 ? 14.111 -1.704 -30.637 1.00 92.25 79 ASN A C 1
ATOM 643 O O . ASN A 1 79 ? 13.296 -2.242 -31.385 1.00 92.25 79 ASN A O 1
ATOM 647 N N . GLU A 1 80 ? 14.394 -2.202 -29.430 1.00 90.75 80 GLU A N 1
ATOM 648 C CA . GLU A 1 80 ? 13.827 -3.424 -28.861 1.00 90.75 80 GLU A CA 1
ATOM 649 C C . GLU A 1 80 ? 13.572 -3.258 -27.356 1.00 90.75 80 GLU A C 1
ATOM 651 O O . GLU A 1 80 ? 14.277 -2.527 -26.657 1.00 90.75 80 GLU A O 1
ATOM 656 N N . VAL A 1 81 ? 12.564 -3.965 -26.836 1.00 90.94 81 VAL A N 1
ATOM 657 C CA . VAL A 1 81 ? 12.244 -4.024 -25.401 1.00 90.94 81 VAL A CA 1
ATOM 658 C C . VAL A 1 81 ? 12.026 -5.466 -24.960 1.00 90.94 81 VAL A C 1
ATOM 660 O O . VAL A 1 81 ? 11.414 -6.262 -25.668 1.00 90.94 81 VAL A O 1
ATOM 663 N N . SER A 1 82 ? 12.496 -5.810 -23.760 1.00 88.94 82 SER A N 1
ATOM 664 C CA . SER A 1 82 ? 12.248 -7.133 -23.177 1.00 88.94 82 SER A CA 1
ATOM 665 C C . SER A 1 82 ? 10.775 -7.268 -22.760 1.00 88.94 82 SER A C 1
ATOM 667 O O . SER A 1 82 ? 10.337 -6.508 -21.889 1.00 88.94 82 SER A O 1
ATOM 669 N N . PRO A 1 83 ? 10.020 -8.265 -23.269 1.00 89.94 83 PRO A N 1
ATOM 670 C CA . PRO A 1 83 ? 8.629 -8.486 -22.861 1.00 89.94 83 PRO A CA 1
ATOM 671 C C . PRO A 1 83 ? 8.475 -8.741 -21.356 1.00 89.94 83 PRO A C 1
ATOM 673 O O . PRO A 1 83 ? 7.517 -8.290 -20.728 1.00 89.94 83 PRO A O 1
ATOM 676 N N . ALA A 1 84 ? 9.453 -9.427 -20.755 1.00 88.75 84 ALA A N 1
ATOM 677 C CA . ALA A 1 84 ? 9.460 -9.705 -19.324 1.00 88.75 84 ALA A CA 1
ATOM 678 C C . ALA A 1 84 ? 9.598 -8.419 -18.500 1.00 88.75 84 ALA A C 1
ATOM 680 O O . ALA A 1 84 ? 8.890 -8.246 -17.515 1.00 88.75 84 ALA A O 1
ATOM 681 N N . LYS A 1 85 ? 10.472 -7.501 -18.924 1.00 89.19 85 LYS A N 1
ATOM 682 C CA . LYS A 1 85 ? 10.687 -6.228 -18.228 1.00 89.19 85 LYS A CA 1
ATOM 683 C C . LYS A 1 85 ? 9.539 -5.244 -18.452 1.00 89.19 85 LYS A C 1
ATOM 685 O O . LYS A 1 85 ? 9.171 -4.525 -17.533 1.00 89.19 85 LYS A O 1
ATOM 690 N N . PHE A 1 86 ? 8.938 -5.251 -19.641 1.00 92.69 86 PHE A N 1
ATOM 691 C CA . PHE A 1 86 ? 7.707 -4.505 -19.907 1.00 92.69 86 PHE A CA 1
ATOM 692 C C . PHE A 1 86 ? 6.559 -4.953 -18.992 1.00 92.69 86 PHE A C 1
ATOM 694 O O . PHE A 1 86 ? 5.828 -4.131 -18.452 1.00 92.69 86 PHE A O 1
ATOM 701 N N . SER A 1 87 ? 6.442 -6.258 -18.738 1.00 92.44 87 SER A N 1
ATOM 702 C CA . SER A 1 87 ? 5.404 -6.790 -17.844 1.00 92.44 87 SER A CA 1
ATOM 703 C C . SER A 1 87 ? 5.545 -6.308 -16.395 1.00 92.44 87 SER A C 1
ATOM 705 O O . SER A 1 87 ? 4.550 -6.270 -15.681 1.00 92.44 87 SER A O 1
ATOM 707 N N . THR A 1 88 ? 6.750 -5.918 -15.963 1.00 93.06 88 THR A N 1
ATOM 708 C CA . THR A 1 88 ? 7.003 -5.389 -14.614 1.00 93.06 88 THR A CA 1
ATOM 709 C C . THR A 1 88 ? 7.022 -3.862 -14.554 1.00 93.06 88 THR A C 1
ATOM 711 O O . THR A 1 88 ? 7.286 -3.315 -13.495 1.00 93.06 88 THR A O 1
ATOM 714 N N . SER A 1 89 ? 6.778 -3.146 -15.660 1.00 94.69 89 SER A N 1
ATOM 715 C CA . SER A 1 89 ? 6.787 -1.671 -15.676 1.00 94.69 89 SER A CA 1
ATOM 716 C C . SER A 1 89 ? 5.416 -1.038 -15.457 1.00 94.69 89 SER A C 1
ATOM 718 O O . SER A 1 89 ? 5.271 0.179 -15.539 1.00 94.69 89 SER A O 1
ATOM 720 N N . VAL A 1 90 ? 4.385 -1.858 -15.277 1.00 95.88 90 VAL A N 1
ATOM 721 C CA . VAL A 1 90 ? 3.008 -1.407 -15.077 1.00 95.88 90 VAL A CA 1
ATOM 722 C C . VAL A 1 90 ? 2.781 -0.993 -13.624 1.00 95.88 90 VAL A C 1
ATOM 724 O O . VAL A 1 90 ? 3.355 -1.572 -12.706 1.00 95.88 90 VAL A O 1
ATOM 727 N N . HIS A 1 91 ? 1.897 -0.020 -13.395 1.00 96.94 91 HIS A N 1
ATOM 728 C CA . HIS A 1 91 ? 1.628 0.519 -12.052 1.00 96.94 91 HIS A CA 1
ATOM 729 C C . HIS A 1 91 ? 1.148 -0.536 -11.049 1.00 96.94 91 HIS A C 1
ATOM 731 O O . HIS A 1 91 ? 1.442 -0.477 -9.862 1.00 96.94 91 HIS A O 1
ATOM 737 N N . ASN A 1 92 ? 0.406 -1.532 -11.527 1.00 96.38 92 ASN A N 1
ATOM 738 C CA . ASN A 1 92 ? -0.117 -2.614 -10.703 1.00 96.38 92 ASN A CA 1
ATOM 739 C C . ASN A 1 92 ? 0.884 -3.758 -10.464 1.00 96.38 92 ASN A C 1
ATOM 741 O O . ASN A 1 92 ? 0.486 -4.758 -9.862 1.00 96.38 92 ASN A O 1
ATOM 745 N N . ASN A 1 93 ? 2.140 -3.639 -10.921 1.00 96.44 93 ASN A N 1
ATOM 746 C CA . ASN A 1 93 ? 3.160 -4.685 -10.794 1.00 96.44 93 ASN A CA 1
ATOM 747 C C . ASN A 1 93 ? 3.279 -5.179 -9.347 1.00 96.44 93 ASN A C 1
ATOM 749 O O . ASN A 1 93 ? 3.098 -6.370 -9.103 1.00 96.44 93 ASN A O 1
ATOM 753 N N . PHE A 1 94 ? 3.476 -4.270 -8.386 1.00 96.50 94 PHE A N 1
ATOM 754 C CA . PHE A 1 94 ? 3.651 -4.640 -6.981 1.00 96.50 94 PHE A CA 1
ATOM 755 C C . PHE A 1 94 ? 2.443 -5.400 -6.408 1.00 96.50 94 PHE A C 1
ATOM 757 O O . PHE A 1 94 ? 2.608 -6.453 -5.793 1.00 96.50 94 PHE A O 1
ATOM 764 N N . ALA A 1 95 ? 1.217 -4.919 -6.645 1.00 96.38 95 ALA A N 1
ATOM 765 C CA . ALA A 1 95 ? 0.005 -5.582 -6.156 1.00 96.38 95 ALA A CA 1
ATOM 766 C C . ALA A 1 95 ? -0.152 -6.999 -6.741 1.00 96.38 95 ALA A C 1
ATOM 768 O O . ALA A 1 95 ? -0.478 -7.946 -6.018 1.00 96.38 95 ALA A O 1
ATOM 769 N N . GLY A 1 96 ? 0.134 -7.163 -8.038 1.00 95.50 96 GLY A N 1
ATOM 770 C CA . GLY A 1 96 ? 0.122 -8.465 -8.705 1.00 95.50 96 GLY A CA 1
ATOM 771 C C . GLY A 1 96 ? 1.220 -9.400 -8.192 1.00 95.50 96 GLY A C 1
ATOM 772 O O . GLY A 1 96 ? 0.951 -10.561 -7.884 1.00 95.50 96 GLY A O 1
ATOM 773 N N . LEU A 1 97 ? 2.440 -8.885 -8.035 1.00 94.12 97 LEU A N 1
ATOM 774 C CA . LEU A 1 97 ? 3.581 -9.610 -7.485 1.00 94.12 97 LEU A CA 1
ATOM 775 C C . LEU A 1 97 ? 3.294 -10.098 -6.062 1.00 94.12 97 LEU A C 1
ATOM 777 O O . LEU A 1 97 ? 3.482 -11.278 -5.774 1.00 94.12 97 LEU A O 1
ATOM 781 N N . PHE A 1 98 ? 2.833 -9.214 -5.176 1.00 95.25 98 PHE A N 1
ATOM 782 C CA . PHE A 1 98 ? 2.516 -9.566 -3.793 1.00 95.25 98 PHE A CA 1
ATOM 783 C C . PHE A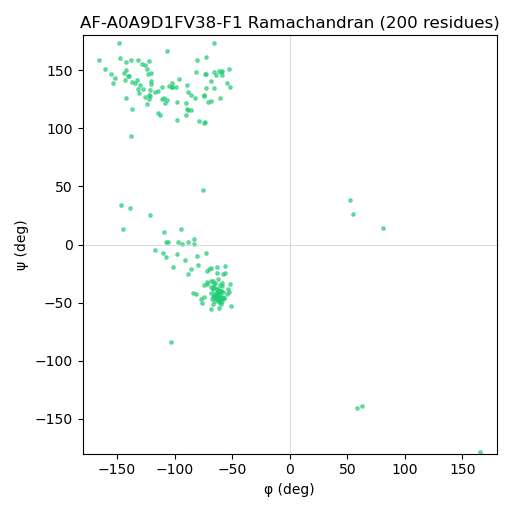 1 98 ? 1.432 -10.644 -3.724 1.00 95.25 98 PHE A C 1
ATOM 785 O O . PHE A 1 98 ? 1.549 -11.589 -2.941 1.00 95.25 98 PHE A O 1
ATOM 792 N N . SER A 1 99 ? 0.418 -10.539 -4.588 1.00 94.75 99 SER A N 1
ATOM 793 C CA . SER A 1 99 ? -0.647 -11.537 -4.676 1.00 94.75 99 SER A CA 1
ATOM 794 C C . SER A 1 99 ? -0.110 -12.900 -5.112 1.00 94.75 99 SER A C 1
ATOM 796 O O . SER A 1 99 ? -0.428 -13.914 -4.493 1.00 94.75 99 SER A O 1
ATOM 798 N N . LEU A 1 100 ? 0.771 -12.929 -6.117 1.00 93.19 100 LEU A N 1
ATOM 799 C CA . LEU A 1 100 ? 1.416 -14.154 -6.592 1.00 93.19 100 LEU A CA 1
ATOM 800 C C . LEU A 1 100 ? 2.311 -14.791 -5.519 1.00 93.19 100 LEU A C 1
ATOM 802 O O . LEU A 1 100 ? 2.257 -16.001 -5.321 1.00 93.19 100 LEU A O 1
ATOM 806 N N . LEU A 1 101 ? 3.117 -13.989 -4.815 1.00 90.94 101 LEU A N 1
ATOM 807 C CA . LEU A 1 101 ? 4.030 -14.466 -3.768 1.00 90.94 101 LEU A CA 1
ATOM 808 C C . LEU A 1 101 ? 3.302 -15.151 -2.608 1.00 90.94 101 LEU A C 1
ATOM 810 O O . LEU A 1 101 ? 3.836 -16.094 -2.030 1.00 90.94 101 LEU A O 1
ATOM 814 N N . ASN A 1 102 ? 2.102 -14.674 -2.275 1.00 91.25 102 ASN A N 1
ATOM 815 C CA . ASN A 1 102 ? 1.339 -15.125 -1.112 1.00 91.25 102 ASN A CA 1
ATOM 816 C C . ASN A 1 102 ? 0.097 -15.956 -1.491 1.00 91.25 102 ASN A C 1
ATOM 818 O O . ASN A 1 102 ? -0.736 -16.226 -0.633 1.00 91.25 102 ASN A O 1
ATOM 822 N N . ASN A 1 103 ? -0.040 -16.370 -2.759 1.00 93.38 103 ASN A N 1
ATOM 823 C CA . ASN A 1 103 ? -1.198 -17.116 -3.283 1.00 93.38 103 ASN A CA 1
ATOM 824 C C . ASN A 1 103 ? -2.558 -16.453 -2.980 1.00 93.38 103 ASN A C 1
ATOM 826 O O . ASN A 1 103 ? -3.554 -17.123 -2.693 1.00 93.38 103 ASN A O 1
ATOM 830 N N . ILE A 1 104 ? -2.604 -15.124 -3.048 1.00 94.75 104 ILE A N 1
ATOM 831 C CA . ILE A 1 104 ? -3.803 -14.339 -2.763 1.00 94.75 104 ILE A CA 1
ATOM 832 C C . ILE A 1 104 ? -4.694 -14.322 -4.006 1.00 94.75 104 ILE A C 1
ATOM 834 O O . ILE A 1 104 ? -4.264 -13.932 -5.089 1.00 94.75 104 ILE A O 1
ATOM 838 N N . ASN A 1 105 ? -5.954 -14.722 -3.828 1.00 93.44 105 ASN A N 1
ATOM 839 C CA . ASN A 1 105 ? -6.974 -14.740 -4.884 1.00 93.44 105 ASN A CA 1
ATOM 840 C C . ASN A 1 105 ? -8.035 -13.637 -4.711 1.00 93.44 105 ASN A C 1
ATOM 842 O O . ASN A 1 105 ? -8.994 -13.572 -5.479 1.00 93.44 105 ASN A O 1
ATOM 846 N N . SER A 1 106 ? -7.894 -12.789 -3.689 1.00 92.25 106 SER A N 1
ATOM 847 C CA . SER A 1 106 ? -8.771 -11.641 -3.478 1.00 92.25 106 SER A CA 1
ATOM 848 C C . SER A 1 106 ? -8.506 -10.535 -4.502 1.00 92.25 106 SER A C 1
ATOM 850 O O . SER A 1 106 ? -7.440 -10.471 -5.115 1.00 92.25 106 SER A O 1
ATOM 852 N N . SER A 1 107 ? -9.462 -9.621 -4.670 1.00 95.00 107 SER A N 1
ATOM 853 C CA . SER A 1 107 ? -9.283 -8.477 -5.564 1.00 95.00 107 SER A CA 1
ATOM 854 C C . SER A 1 107 ? -8.161 -7.556 -5.088 1.00 95.00 107 SER A C 1
ATOM 856 O O . SER A 1 107 ? -7.999 -7.332 -3.886 1.00 95.00 107 SER A O 1
ATOM 858 N N . TYR A 1 108 ? -7.445 -6.953 -6.035 1.00 97.12 108 TYR A N 1
ATOM 859 C CA . TYR A 1 108 ? -6.567 -5.825 -5.758 1.00 97.12 108 TYR A CA 1
ATOM 860 C C . TYR A 1 108 ? -6.924 -4.620 -6.634 1.00 97.12 108 TYR A C 1
ATOM 862 O O . TYR A 1 108 ? -7.398 -4.765 -7.760 1.00 97.12 108 TYR A O 1
ATOM 870 N N . THR A 1 109 ? -6.666 -3.423 -6.117 1.00 97.81 109 THR A N 1
ATOM 871 C CA . THR A 1 109 ? -6.716 -2.153 -6.849 1.00 97.81 109 THR A CA 1
ATOM 872 C C . THR A 1 109 ? -5.338 -1.508 -6.786 1.00 97.81 109 THR A C 1
ATOM 874 O O . THR A 1 109 ? -4.719 -1.497 -5.728 1.00 97.81 109 THR A O 1
ATOM 877 N N . ALA A 1 110 ? -4.872 -0.943 -7.898 1.00 98.06 110 ALA A N 1
ATOM 878 C CA . ALA A 1 110 ? -3.675 -0.111 -7.947 1.00 98.06 110 ALA A CA 1
ATOM 879 C C . ALA A 1 110 ? -4.056 1.269 -8.495 1.00 98.06 110 ALA A C 1
ATOM 881 O O . ALA A 1 110 ? -4.694 1.343 -9.546 1.00 98.06 110 ALA A O 1
ATOM 882 N N . LEU A 1 111 ? -3.699 2.350 -7.800 1.00 97.12 111 LEU A N 1
ATOM 883 C CA . LEU A 1 111 ? -4.068 3.712 -8.204 1.00 97.12 111 LEU A CA 1
ATOM 884 C C . LEU A 1 111 ? -2.926 4.720 -8.043 1.00 97.12 111 LEU A C 1
ATOM 886 O O . LEU A 1 111 ? -1.995 4.505 -7.270 1.00 97.12 111 LEU A O 1
ATOM 890 N N . SER A 1 112 ? -3.022 5.827 -8.775 1.00 97.44 112 SER A N 1
ATOM 891 C CA . SER A 1 112 ? -2.152 7.001 -8.661 1.00 97.44 112 SER A CA 1
ATOM 892 C C . SER A 1 112 ? -3.015 8.261 -8.720 1.00 97.44 112 SER A C 1
ATOM 894 O O . SER A 1 112 ? -3.984 8.324 -9.482 1.00 97.44 112 SER A O 1
ATOM 896 N N . ALA A 1 113 ? -2.685 9.246 -7.890 1.00 96.44 113 ALA A N 1
ATOM 897 C CA . ALA A 1 113 ? -3.349 10.545 -7.797 1.00 96.44 113 ALA A CA 1
ATOM 898 C C . ALA A 1 113 ? -2.329 11.692 -7.633 1.00 96.44 113 ALA A C 1
ATOM 900 O O . ALA A 1 113 ? -2.607 12.696 -6.968 1.00 96.44 113 ALA A O 1
ATOM 901 N N . GLY A 1 114 ? -1.133 11.540 -8.217 1.00 94.81 114 GLY A N 1
ATOM 902 C CA . GLY A 1 114 ? -0.020 12.472 -8.015 1.00 94.81 114 GLY A CA 1
ATOM 903 C C . GLY A 1 114 ? 0.421 12.486 -6.548 1.00 94.81 114 GLY A C 1
ATOM 904 O O . GLY A 1 114 ? 0.372 11.455 -5.877 1.00 94.81 114 GLY A O 1
ATOM 905 N N . LYS A 1 115 ? 0.718 13.675 -6.020 1.00 93.56 115 LYS A N 1
ATOM 906 C CA . LYS A 1 115 ? 1.060 13.892 -4.601 1.00 93.56 115 LYS A CA 1
ATOM 907 C C . LYS A 1 115 ? 0.008 13.409 -3.594 1.00 93.56 115 LYS A C 1
ATOM 909 O O . LYS A 1 115 ? 0.329 13.223 -2.432 1.00 93.56 115 LYS A O 1
ATOM 914 N N . ASN A 1 116 ? -1.234 13.200 -4.039 1.00 95.56 116 ASN A N 1
ATOM 915 C CA . ASN A 1 116 ? -2.345 12.742 -3.198 1.00 95.56 116 ASN A CA 1
ATOM 916 C C . ASN A 1 116 ? -2.535 11.216 -3.233 1.00 95.56 116 ASN A C 1
ATOM 918 O O . ASN A 1 116 ? -3.612 10.719 -2.892 1.00 95.56 116 ASN A O 1
ATOM 922 N N . SER A 1 117 ? -1.569 10.460 -3.766 1.00 97.31 117 SER A N 1
ATOM 923 C CA . SER A 1 117 ? -1.723 9.014 -3.983 1.00 97.31 117 SER A CA 1
ATOM 924 C C . SER A 1 117 ? -1.920 8.252 -2.677 1.00 97.31 117 SER A C 1
ATOM 926 O O . SER A 1 117 ? -2.760 7.352 -2.639 1.00 97.31 117 SER A O 1
ATOM 928 N N . LEU A 1 118 ? -1.223 8.652 -1.608 1.00 97.50 118 LEU A N 1
ATOM 929 C CA . LEU A 1 118 ? -1.390 8.077 -0.275 1.00 97.50 118 LEU A CA 1
ATOM 930 C C . LEU A 1 118 ? -2.819 8.301 0.220 1.00 97.50 118 LEU A C 1
ATOM 932 O O . LEU A 1 118 ? -3.520 7.334 0.525 1.00 97.50 118 LEU A O 1
ATOM 936 N N . SER A 1 119 ? -3.290 9.549 0.232 1.00 96.38 119 SER A N 1
ATOM 937 C CA . SER A 1 119 ? -4.662 9.883 0.621 1.00 96.38 119 SER A CA 1
ATOM 938 C C . SER A 1 119 ? -5.709 9.152 -0.212 1.00 96.38 119 SER A C 1
ATOM 940 O O . SER A 1 119 ? -6.667 8.604 0.334 1.00 96.38 119 SER A O 1
ATOM 942 N N . ALA A 1 120 ? -5.549 9.124 -1.536 1.00 96.56 120 ALA A N 1
ATOM 943 C CA . ALA A 1 120 ? -6.498 8.478 -2.436 1.00 96.56 120 ALA A CA 1
ATOM 944 C C . ALA A 1 120 ? -6.578 6.964 -2.182 1.00 96.56 120 ALA A C 1
ATOM 946 O O . ALA A 1 120 ? -7.678 6.406 -2.121 1.00 96.56 120 ALA A O 1
ATOM 947 N N . GLY A 1 121 ? -5.430 6.311 -1.985 1.00 98.06 121 GLY A N 1
ATOM 948 C CA . GLY A 1 121 ? -5.343 4.892 -1.646 1.00 98.06 121 GLY A CA 1
ATOM 949 C C . GLY A 1 121 ? -5.965 4.585 -0.287 1.00 98.06 121 GLY A C 1
ATOM 950 O O . GLY A 1 121 ? -6.796 3.681 -0.171 1.00 98.06 121 GLY A O 1
ATOM 951 N N . LEU A 1 122 ? -5.650 5.398 0.719 1.00 97.75 122 LEU A N 1
ATOM 952 C CA . LEU A 1 122 ? -6.188 5.259 2.067 1.00 97.75 122 LEU A CA 1
ATOM 953 C C . LEU A 1 122 ? -7.712 5.431 2.087 1.00 97.75 122 LEU A C 1
ATOM 955 O O . LEU A 1 122 ? -8.425 4.605 2.657 1.00 97.75 122 LEU A O 1
ATOM 959 N N . VAL A 1 123 ? -8.238 6.463 1.422 1.00 96.31 123 VAL A N 1
ATOM 960 C CA . VAL A 1 123 ? -9.687 6.687 1.315 1.00 96.31 123 VAL A CA 1
ATOM 961 C C . VAL A 1 123 ? -10.355 5.532 0.579 1.00 96.31 123 VAL A C 1
ATOM 963 O O . VAL A 1 123 ? -11.393 5.059 1.041 1.00 96.31 123 VAL A O 1
ATOM 966 N N . LYS A 1 124 ? -9.760 5.022 -0.509 1.00 97.44 124 LYS A N 1
ATOM 967 C CA . LYS A 1 124 ? -10.266 3.836 -1.217 1.00 97.44 124 LYS A CA 1
ATOM 968 C C . LYS A 1 124 ? -10.349 2.617 -0.288 1.00 97.44 124 LYS A C 1
ATOM 970 O O . LYS A 1 124 ? -11.352 1.905 -0.346 1.00 97.44 124 LYS A O 1
ATOM 975 N N . ALA A 1 125 ? -9.364 2.406 0.584 1.00 97.81 125 ALA A N 1
ATOM 976 C CA . ALA A 1 125 ? -9.403 1.331 1.573 1.00 97.81 125 ALA A CA 1
ATOM 977 C C . ALA A 1 125 ? -10.515 1.537 2.619 1.00 97.81 125 ALA A C 1
ATOM 979 O O . ALA A 1 125 ? -11.285 0.619 2.885 1.00 97.81 125 ALA A O 1
ATOM 980 N N . ILE A 1 126 ? -10.677 2.758 3.144 1.00 97.31 126 ILE A N 1
ATOM 981 C CA . ILE A 1 126 ? -11.720 3.102 4.133 1.00 97.31 126 ILE A CA 1
ATOM 982 C C . ILE A 1 126 ? -13.137 2.909 3.574 1.00 97.31 126 ILE A C 1
ATOM 984 O O . ILE A 1 126 ? -14.050 2.498 4.294 1.00 97.31 126 ILE A O 1
ATOM 988 N N . ILE A 1 127 ? -13.356 3.243 2.299 1.00 95.31 127 ILE A N 1
ATOM 989 C CA . ILE A 1 127 ? -14.674 3.115 1.659 1.00 95.31 127 ILE A CA 1
ATOM 990 C C . ILE A 1 127 ? -14.914 1.742 1.034 1.00 95.31 127 ILE A C 1
ATOM 992 O O . ILE A 1 127 ? -15.968 1.566 0.427 1.00 95.31 127 ILE A O 1
ATOM 996 N N . SER A 1 128 ? -13.974 0.800 1.149 1.00 96.19 128 SER A N 1
ATOM 997 C CA . SER A 1 128 ? -14.150 -0.558 0.638 1.00 96.19 128 SER A CA 1
ATOM 998 C C . SER A 1 128 ? -15.440 -1.188 1.164 1.00 96.19 128 SER A C 1
ATOM 1000 O O . SER A 1 128 ? -15.912 -0.875 2.259 1.00 96.19 128 SER A O 1
ATOM 1002 N N . GLU A 1 129 ? -16.023 -2.096 0.387 1.00 95.00 129 GLU A N 1
ATOM 1003 C CA . GLU A 1 129 ? -17.183 -2.878 0.813 1.00 95.00 129 GLU A CA 1
ATOM 1004 C C . GLU A 1 129 ? -16.787 -4.056 1.715 1.00 95.00 129 GLU A C 1
ATOM 1006 O O . GLU A 1 129 ? -17.611 -4.523 2.502 1.00 95.00 129 GLU A O 1
ATOM 1011 N N . TYR A 1 130 ? -15.514 -4.450 1.724 1.00 96.38 130 TYR A N 1
ATOM 1012 C CA . TYR A 1 130 ? -15.010 -5.537 2.559 1.00 96.38 130 TYR A CA 1
ATOM 1013 C C . TYR A 1 130 ? -14.736 -5.111 4.002 1.00 96.38 130 TYR A C 1
ATOM 1015 O O . TYR A 1 130 ? -14.599 -3.922 4.287 1.00 96.38 130 TYR A O 1
ATOM 1023 N N . ASP A 1 131 ? -14.701 -6.081 4.922 1.00 95.50 131 ASP A N 1
ATOM 1024 C CA . ASP A 1 131 ? -14.398 -5.798 6.325 1.00 95.50 131 ASP A CA 1
ATOM 1025 C C . ASP A 1 131 ? -12.909 -5.548 6.506 1.00 95.50 131 ASP A C 1
ATOM 1027 O O . ASP A 1 131 ? -12.580 -4.512 7.057 1.00 95.50 131 ASP A O 1
ATOM 1031 N N . LYS A 1 132 ? -12.036 -6.428 5.997 1.00 96.69 132 LYS A N 1
ATOM 1032 C CA . LYS A 1 132 ? -10.576 -6.312 6.130 1.00 96.69 132 LYS A CA 1
ATOM 1033 C C . LYS A 1 132 ? -9.889 -5.999 4.807 1.00 96.69 132 LYS A C 1
ATOM 1035 O O . LYS A 1 132 ? -10.018 -6.750 3.838 1.00 96.69 132 LYS A O 1
ATOM 1040 N N . VAL A 1 133 ? -9.103 -4.928 4.797 1.00 98.19 133 VAL A N 1
ATOM 1041 C CA . VAL A 1 133 ? -8.412 -4.401 3.618 1.00 98.19 133 VAL A CA 1
ATOM 1042 C C . VAL A 1 133 ? -6.945 -4.151 3.940 1.00 98.19 133 VAL A C 1
ATOM 1044 O O . VAL A 1 133 ? -6.618 -3.480 4.919 1.00 98.19 133 VAL A O 1
ATOM 1047 N N . LEU A 1 134 ? -6.059 -4.644 3.080 1.00 98.19 134 LEU A N 1
ATOM 1048 C CA . LEU A 1 134 ? -4.643 -4.297 3.112 1.00 98.19 134 LEU A CA 1
ATOM 1049 C C . LEU A 1 134 ? -4.415 -3.068 2.255 1.00 98.19 134 LEU A C 1
ATOM 1051 O O . LEU A 1 134 ? -4.605 -3.103 1.044 1.00 98.19 134 LEU A O 1
ATOM 1055 N N . PHE A 1 135 ? -3.985 -1.987 2.880 1.00 98.69 135 PHE A N 1
ATOM 1056 C CA . PHE A 1 135 ? -3.556 -0.784 2.193 1.00 98.69 135 PHE A CA 1
ATOM 1057 C C . PHE A 1 135 ? -2.029 -0.721 2.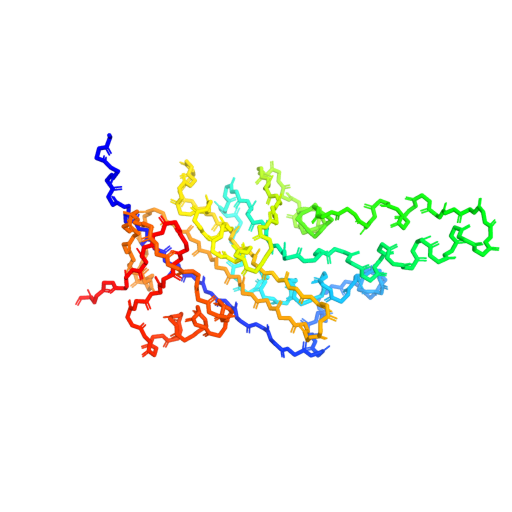163 1.00 98.69 135 PHE A C 1
ATOM 1059 O O . PHE A 1 135 ? -1.384 -0.966 3.179 1.00 98.69 135 PHE A O 1
ATOM 1066 N N . CYS A 1 136 ? -1.464 -0.371 1.012 1.00 98.69 136 CYS A N 1
ATOM 1067 C CA . CYS A 1 136 ? -0.044 -0.115 0.824 1.00 98.69 136 CYS A CA 1
ATOM 1068 C C . CYS A 1 136 ? 0.140 1.133 -0.042 1.00 98.69 136 CYS A C 1
ATOM 1070 O O . CYS A 1 136 ? -0.230 1.144 -1.218 1.00 98.69 136 CYS A O 1
ATOM 1072 N N . TYR A 1 137 ? 0.739 2.170 0.526 1.00 98.62 137 TYR A N 1
ATOM 1073 C CA . TYR A 1 137 ? 1.377 3.231 -0.236 1.00 98.62 137 TYR A CA 1
ATOM 1074 C C . TYR A 1 137 ? 2.874 2.950 -0.337 1.00 98.62 137 TYR A C 1
ATOM 1076 O O . TYR A 1 137 ? 3.494 2.504 0.634 1.00 98.62 137 TYR A O 1
ATOM 1084 N N . GLY A 1 138 ? 3.475 3.255 -1.479 1.00 97.62 138 GLY A N 1
ATOM 1085 C CA . GLY A 1 138 ? 4.916 3.425 -1.528 1.00 97.62 138 GLY A CA 1
ATOM 1086 C C . GLY A 1 138 ? 5.395 4.093 -2.795 1.00 97.62 138 GLY A C 1
ATOM 1087 O O . GLY A 1 138 ? 4.709 4.098 -3.815 1.00 97.62 138 GLY A O 1
ATOM 1088 N N . ASP A 1 139 ? 6.587 4.656 -2.702 1.00 96.19 139 ASP A N 1
ATOM 1089 C CA . ASP A 1 139 ? 7.256 5.310 -3.807 1.00 96.19 139 ASP A CA 1
ATOM 1090 C C . ASP A 1 139 ? 8.769 5.146 -3.705 1.00 96.19 139 ASP A C 1
ATOM 1092 O O . ASP A 1 139 ? 9.304 4.791 -2.654 1.00 96.19 139 ASP A O 1
ATOM 1096 N N . ALA A 1 140 ? 9.464 5.344 -4.823 1.00 94.88 140 ALA A N 1
ATOM 1097 C CA . ALA A 1 140 ? 10.918 5.179 -4.883 1.00 94.88 140 ALA A CA 1
ATOM 1098 C C . ALA A 1 140 ? 11.625 6.168 -5.824 1.00 94.88 140 ALA A C 1
ATOM 1100 O O . ALA A 1 140 ? 12.800 5.960 -6.138 1.00 94.88 140 ALA A O 1
ATOM 1101 N N . PHE A 1 141 ? 10.927 7.221 -6.271 1.00 88.75 141 PHE A N 1
ATOM 1102 C CA . PHE A 1 141 ? 11.469 8.216 -7.202 1.00 88.75 141 PHE A CA 1
ATOM 1103 C C . PHE A 1 141 ? 12.697 8.948 -6.633 1.00 88.75 141 PHE A C 1
ATOM 1105 O O . PHE A 1 141 ? 13.743 8.969 -7.280 1.00 88.75 141 PHE A O 1
ATOM 1112 N N . ASP A 1 142 ? 12.602 9.457 -5.401 1.00 85.19 142 ASP A N 1
ATOM 1113 C CA . ASP A 1 142 ? 13.727 10.066 -4.681 1.00 85.19 142 ASP A CA 1
ATOM 1114 C C . ASP A 1 142 ? 14.268 9.092 -3.620 1.00 85.19 142 ASP A C 1
ATOM 1116 O O . ASP A 1 142 ? 15.213 8.323 -3.855 1.00 85.19 142 ASP A O 1
ATOM 1120 N N . MET A 1 143 ? 13.627 9.087 -2.451 1.00 89.81 143 MET A N 1
ATOM 1121 C CA . MET A 1 143 ? 13.895 8.156 -1.362 1.00 89.81 143 MET A CA 1
ATOM 1122 C C . MET A 1 143 ? 12.815 7.075 -1.328 1.00 89.81 143 MET A C 1
ATOM 1124 O O . MET A 1 143 ? 11.639 7.400 -1.467 1.00 89.81 143 MET A O 1
ATOM 1128 N N . PRO A 1 144 ? 13.192 5.793 -1.169 1.00 94.56 144 PRO A N 1
ATOM 1129 C CA . PRO A 1 144 ? 12.218 4.728 -1.055 1.00 94.56 144 PRO A CA 1
ATOM 1130 C C . PRO A 1 144 ? 11.474 4.862 0.266 1.00 94.56 144 PRO A C 1
ATOM 1132 O O . PRO A 1 144 ? 12.080 4.850 1.340 1.00 94.56 144 PRO A O 1
ATOM 1135 N N . GLU A 1 145 ? 10.160 4.950 0.166 1.00 96.88 145 GLU A N 1
ATOM 1136 C CA . GLU A 1 145 ? 9.275 5.104 1.303 1.00 96.88 145 GLU A CA 1
ATOM 1137 C C . GLU A 1 145 ? 8.019 4.254 1.112 1.00 96.88 145 GLU A C 1
ATOM 1139 O O . GLU A 1 145 ? 7.545 4.041 -0.005 1.00 96.88 145 GLU A O 1
ATOM 1144 N N . SER A 1 146 ? 7.487 3.708 2.199 1.00 98.12 146 SER A N 1
ATOM 1145 C CA . SER A 1 146 ? 6.250 2.944 2.165 1.00 98.12 146 SER A CA 1
ATOM 1146 C C . SER A 1 146 ? 5.524 2.976 3.501 1.00 98.12 146 SER A C 1
ATOM 1148 O O . SER A 1 146 ? 6.131 2.833 4.560 1.00 98.12 146 SER A O 1
ATOM 1150 N N . ILE A 1 147 ? 4.200 3.108 3.433 1.00 98.56 147 ILE A N 1
ATOM 1151 C CA . ILE A 1 147 ? 3.297 2.933 4.569 1.00 98.56 147 ILE A CA 1
ATOM 1152 C C . ILE A 1 147 ? 2.302 1.847 4.203 1.00 98.56 147 ILE A C 1
ATOM 1154 O O . ILE A 1 147 ? 1.601 1.955 3.198 1.00 98.56 147 ILE A O 1
ATOM 1158 N N . SER A 1 148 ? 2.207 0.826 5.044 1.00 98.69 148 SER A N 1
ATOM 1159 C CA . SER A 1 148 ? 1.197 -0.218 4.908 1.00 98.69 148 SER A CA 1
ATOM 1160 C C . SER A 1 148 ? 0.321 -0.281 6.147 1.00 98.69 148 SER A C 1
ATOM 1162 O O . SER A 1 148 ? 0.823 -0.170 7.264 1.00 98.69 148 SER A O 1
ATOM 1164 N N . CYS A 1 149 ? -0.979 -0.496 5.956 1.00 98.44 149 CYS A N 1
ATOM 1165 C CA . CYS A 1 149 ? -1.967 -0.613 7.023 1.00 98.44 149 CYS A CA 1
ATOM 1166 C C . CYS A 1 149 ? -2.888 -1.809 6.776 1.00 98.44 149 CYS A C 1
ATOM 1168 O O . CYS A 1 149 ? -3.375 -2.005 5.663 1.00 98.44 149 CYS A O 1
ATOM 1170 N N . LEU A 1 150 ? -3.201 -2.554 7.835 1.00 98.12 150 LEU A N 1
ATOM 1171 C CA . LEU A 1 150 ? -4.368 -3.430 7.867 1.00 98.12 150 LEU A CA 1
ATOM 1172 C C . LEU A 1 150 ? -5.544 -2.623 8.416 1.00 98.12 150 LEU A C 1
ATOM 1174 O O . LEU A 1 150 ? -5.537 -2.222 9.583 1.00 98.12 150 LEU A O 1
ATOM 1178 N N . ILE A 1 151 ? -6.522 -2.352 7.558 1.00 98.00 151 ILE A N 1
ATOM 1179 C CA . ILE A 1 151 ? -7.716 -1.568 7.875 1.00 98.00 151 ILE A CA 1
ATOM 1180 C C . ILE A 1 151 ? -8.899 -2.514 8.029 1.00 98.00 151 ILE A C 1
ATOM 1182 O O . ILE A 1 151 ? -9.080 -3.402 7.196 1.00 98.00 151 ILE A O 1
ATOM 1186 N N . SER A 1 152 ? -9.721 -2.292 9.054 1.00 97.50 152 SER A N 1
ATOM 1187 C CA . SER A 1 152 ? -10.967 -3.027 9.243 1.00 97.50 152 SER A CA 1
ATOM 1188 C C . SER A 1 152 ? -12.189 -2.158 9.529 1.00 97.50 152 SER A C 1
ATOM 1190 O O . SER A 1 152 ? -12.074 -1.005 9.960 1.00 97.50 152 SER A O 1
ATOM 1192 N N . LYS A 1 153 ? -13.393 -2.691 9.283 1.00 95.50 153 LYS A N 1
ATOM 1193 C CA . LYS A 1 153 ? -14.657 -2.057 9.708 1.00 95.50 153 LYS A CA 1
ATOM 1194 C C . LYS A 1 153 ? -15.067 -2.487 11.109 1.00 95.50 153 LYS A C 1
ATOM 1196 O O . LYS A 1 153 ? -15.777 -1.740 11.785 1.00 95.50 153 LYS A O 1
ATOM 1201 N N . THR A 1 154 ? -14.622 -3.660 11.548 1.00 92.06 154 THR A N 1
ATOM 1202 C CA . THR A 1 154 ? -14.843 -4.178 12.897 1.00 92.06 154 THR A CA 1
ATOM 1203 C C . THR A 1 154 ? -13.552 -4.144 13.713 1.00 92.06 154 THR A C 1
ATOM 1205 O O . THR A 1 154 ? -12.531 -4.700 13.330 1.00 92.06 154 THR A O 1
ATOM 1208 N N . GLY A 1 155 ? -13.583 -3.440 14.846 1.00 85.81 155 GLY A N 1
ATOM 1209 C CA . GLY A 1 155 ? -12.395 -3.252 15.676 1.00 85.81 155 GLY A CA 1
ATOM 1210 C C . GLY A 1 155 ? -11.989 -4.505 16.449 1.00 85.81 155 GLY A C 1
ATOM 1211 O O . GLY A 1 155 ? -12.837 -5.253 16.934 1.00 85.81 155 GLY A O 1
ATOM 1212 N N . SER A 1 156 ? -10.681 -4.669 16.636 1.00 86.06 156 SER A N 1
ATOM 1213 C CA . SER A 1 156 ? -10.060 -5.624 17.562 1.00 86.06 156 SER A CA 1
ATOM 1214 C C . SER A 1 156 ? -9.485 -4.905 18.796 1.00 86.06 156 SER A C 1
ATOM 1216 O O . SER A 1 156 ? -9.363 -3.678 18.810 1.00 86.06 156 SER A O 1
ATOM 1218 N N . GLU A 1 157 ? -9.127 -5.647 19.849 1.00 83.25 157 GLU A N 1
ATOM 1219 C CA . GLU A 1 157 ? -8.722 -5.122 21.173 1.00 83.25 157 GLU A CA 1
ATOM 1220 C C . GLU A 1 157 ? -7.603 -4.052 21.128 1.00 83.25 157 GLU A C 1
ATOM 1222 O O . GLU A 1 157 ? -7.613 -3.074 21.890 1.00 83.25 157 GLU A O 1
ATOM 1227 N N . ASN A 1 158 ? -6.678 -4.192 20.173 1.00 87.31 158 ASN A N 1
ATOM 1228 C CA . ASN A 1 158 ? -5.521 -3.309 19.992 1.00 87.31 158 ASN A CA 1
ATOM 1229 C C . ASN A 1 158 ? -5.645 -2.352 18.799 1.00 87.31 158 ASN A C 1
ATOM 1231 O O . ASN A 1 158 ? -4.723 -1.586 18.532 1.00 87.31 158 ASN A O 1
ATOM 1235 N N . SER A 1 159 ? -6.773 -2.379 18.091 1.00 93.81 159 SER A N 1
ATOM 1236 C CA . SER A 1 159 ? -6.977 -1.520 16.930 1.00 93.81 159 SER A CA 1
ATOM 1237 C C . SER A 1 159 ? -7.196 -0.056 17.321 1.00 93.81 159 SER A C 1
ATOM 1239 O O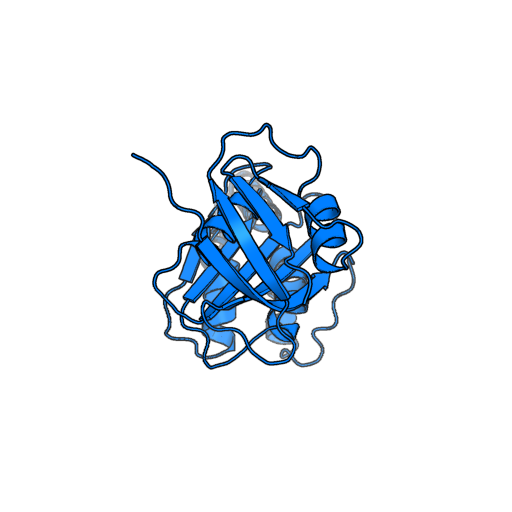 . SER A 1 159 ? -7.793 0.265 18.356 1.00 93.81 159 SER A O 1
ATOM 1241 N N . VAL A 1 160 ? -6.722 0.855 16.472 1.00 95.50 160 VAL A N 1
ATOM 1242 C CA . VAL A 1 160 ? -6.965 2.294 16.612 1.00 95.50 160 VAL A CA 1
ATOM 1243 C C . VAL A 1 160 ? -8.261 2.633 15.896 1.00 95.50 160 VAL A C 1
ATOM 1245 O O . VAL A 1 160 ? -8.346 2.514 14.675 1.00 95.50 160 VAL A O 1
ATOM 1248 N N . LYS A 1 161 ? -9.270 3.077 16.649 1.00 97.31 161 LYS A N 1
ATOM 1249 C CA . LYS A 1 161 ? -10.536 3.545 16.083 1.00 97.31 161 LYS A CA 1
ATOM 1250 C C . LYS A 1 161 ? -10.351 4.921 15.447 1.00 97.31 161 LYS A C 1
ATOM 1252 O O . LYS A 1 161 ? -9.896 5.857 16.104 1.00 97.31 161 LYS A O 1
ATOM 1257 N N . CYS A 1 162 ? -10.787 5.056 14.204 1.00 97.62 162 CYS A N 1
ATOM 1258 C CA . CYS A 1 162 ? -10.711 6.286 13.432 1.00 97.62 162 CYS A CA 1
ATOM 1259 C C . CYS A 1 162 ? -12.077 6.652 12.843 1.00 97.62 162 CYS A C 1
ATOM 1261 O O . CYS A 1 162 ? -12.938 5.797 12.616 1.00 97.62 162 CYS A O 1
ATOM 1263 N N . VAL A 1 163 ? -12.272 7.940 12.569 1.00 97.25 163 VAL A N 1
ATOM 1264 C CA . VAL A 1 163 ? -13.445 8.457 11.860 1.00 97.25 163 VAL A CA 1
ATOM 1265 C C . VAL A 1 163 ? -12.982 9.233 10.641 1.00 97.25 163 VAL A C 1
ATOM 1267 O O . VAL A 1 163 ? -12.263 10.221 10.763 1.00 97.25 163 VAL A O 1
ATOM 1270 N N . PHE A 1 164 ? -13.425 8.805 9.464 1.00 96.75 164 PHE A N 1
ATOM 1271 C CA . PHE A 1 164 ? -13.302 9.568 8.231 1.00 96.75 164 PHE A CA 1
ATOM 1272 C C . PHE A 1 164 ? -14.538 10.444 8.046 1.00 96.75 164 PHE A C 1
ATOM 1274 O O . PHE A 1 164 ? -15.659 9.939 7.959 1.00 96.75 164 PHE A O 1
ATOM 1281 N N . THR A 1 165 ? -14.337 11.753 7.953 1.00 95.50 165 THR A N 1
ATOM 1282 C CA . THR A 1 165 ? -15.387 12.730 7.659 1.00 95.50 165 THR A CA 1
ATOM 1283 C C . THR A 1 165 ? -15.107 13.376 6.304 1.00 95.50 165 THR A C 1
ATOM 1285 O O . THR A 1 165 ? -14.123 14.112 6.185 1.00 95.50 165 THR A O 1
ATOM 1288 N N . PRO A 1 166 ? -15.950 13.130 5.283 1.00 92.62 166 PRO A N 1
ATOM 1289 C CA . PRO A 1 166 ? -15.780 13.726 3.964 1.00 92.62 166 PRO A CA 1
ATOM 1290 C C . PRO A 1 166 ? -15.845 15.253 4.027 1.00 92.62 166 PRO A C 1
ATOM 1292 O O . PRO A 1 166 ? -16.815 15.829 4.521 1.00 92.62 166 PRO A O 1
ATOM 1295 N N . CYS A 1 167 ? -14.821 15.918 3.507 1.00 88.19 167 CYS A N 1
ATOM 1296 C CA . CYS A 1 167 ? -14.757 17.368 3.371 1.00 88.19 167 CYS A CA 1
ATOM 1297 C C . CYS A 1 167 ? -13.703 17.736 2.326 1.00 88.19 167 CYS A C 1
ATOM 1299 O O . CYS A 1 167 ? -12.744 17.001 2.125 1.00 88.19 167 CYS A O 1
ATOM 1301 N N . SER A 1 168 ? -13.879 18.870 1.649 1.00 80.88 168 SER A N 1
ATOM 1302 C CA . SER A 1 168 ? -12.849 19.376 0.742 1.00 80.88 168 SER A CA 1
ATOM 1303 C C . SER A 1 168 ? -11.855 20.191 1.556 1.00 80.88 168 SER A C 1
ATOM 1305 O O . SER A 1 168 ? -12.218 21.230 2.112 1.00 80.88 168 SER A O 1
ATOM 1307 N N . LYS A 1 169 ? -10.610 19.727 1.622 1.00 76.38 169 LYS A N 1
ATOM 1308 C CA . LYS A 1 169 ? -9.483 20.468 2.196 1.00 76.38 169 LYS A CA 1
ATOM 1309 C C . LYS A 1 169 ? -8.342 20.544 1.180 1.00 76.38 169 LYS A C 1
ATOM 1311 O O . LYS A 1 169 ? -8.289 19.708 0.279 1.00 76.38 169 LYS A O 1
ATOM 1316 N N . PRO A 1 170 ? -7.465 21.557 1.267 1.00 74.88 170 PRO A N 1
ATOM 1317 C CA . PRO A 1 170 ? -6.217 21.527 0.517 1.00 74.88 170 PRO A CA 1
ATOM 1318 C C . PRO A 1 170 ? -5.402 20.285 0.904 1.00 74.88 170 PRO A C 1
ATOM 1320 O O . PRO A 1 170 ? -5.507 19.803 2.031 1.00 74.88 170 PRO A O 1
ATOM 1323 N N . SER A 1 171 ? -4.620 19.775 -0.048 1.00 69.44 171 SER A N 1
ATOM 1324 C CA . SER A 1 171 ? -3.661 18.696 0.202 1.00 69.44 171 SER A CA 1
ATOM 1325 C C . SER A 1 171 ? -2.658 19.105 1.271 1.00 69.44 171 SER A C 1
ATOM 1327 O O . SER A 1 171 ? -2.222 20.260 1.293 1.00 69.44 171 SER A O 1
ATOM 1329 N N . GLU A 1 172 ? -2.232 18.140 2.083 1.00 76.19 172 GLU A N 1
ATOM 1330 C CA . GLU A 1 172 ? -0.992 18.282 2.842 1.00 76.19 172 GLU A CA 1
ATOM 1331 C C . GLU A 1 172 ? 0.185 18.440 1.868 1.00 76.19 172 GLU A C 1
ATOM 1333 O O . GLU A 1 172 ? 0.151 17.941 0.738 1.00 76.19 172 GLU A O 1
ATOM 1338 N N . ALA A 1 173 ? 1.220 19.174 2.280 1.00 79.19 173 ALA A N 1
ATOM 1339 C CA . ALA A 1 173 ? 2.409 19.366 1.448 1.00 79.19 173 ALA A CA 1
ATOM 1340 C C . ALA A 1 173 ? 3.260 18.086 1.350 1.00 79.19 173 ALA A C 1
ATOM 1342 O O . ALA A 1 173 ? 3.876 17.846 0.312 1.00 79.19 173 ALA A O 1
ATOM 1343 N N . ASP A 1 174 ? 3.257 17.289 2.422 1.00 91.31 174 ASP A N 1
ATOM 1344 C CA . ASP A 1 174 ? 3.931 15.998 2.560 1.00 91.31 174 ASP A CA 1
ATOM 1345 C C . ASP A 1 174 ? 2.983 15.025 3.285 1.00 91.31 174 ASP A C 1
ATOM 1347 O O . ASP A 1 174 ? 2.891 15.005 4.517 1.00 91.31 174 ASP A O 1
ATOM 1351 N N . GLU A 1 175 ? 2.220 14.252 2.505 1.00 94.19 175 GLU A N 1
ATOM 1352 C CA . GLU A 1 175 ? 1.262 13.281 3.047 1.00 94.19 175 GLU A CA 1
ATOM 1353 C C . GLU A 1 175 ? 1.956 12.135 3.791 1.00 94.19 175 GLU A C 1
ATOM 1355 O O . GLU A 1 175 ? 1.391 11.609 4.752 1.00 94.19 175 GLU A O 1
ATOM 1360 N N . PHE A 1 176 ? 3.165 11.748 3.374 1.00 95.81 176 PHE A N 1
ATOM 1361 C CA . PHE A 1 176 ? 3.887 10.627 3.967 1.00 95.81 176 PHE A CA 1
ATOM 1362 C C . PHE A 1 176 ? 4.291 10.941 5.405 1.00 95.81 176 PHE A C 1
ATOM 1364 O O . PHE A 1 176 ? 3.976 10.175 6.324 1.00 95.81 176 PHE A O 1
ATOM 1371 N N . SER A 1 177 ? 4.934 12.091 5.620 1.00 95.75 177 SER A N 1
ATOM 1372 C CA . SER A 1 177 ? 5.340 12.537 6.956 1.00 95.75 177 SER A CA 1
ATOM 1373 C C . SER A 1 177 ? 4.123 12.777 7.850 1.00 95.75 177 SER A C 1
ATOM 1375 O O . SER A 1 177 ? 4.063 12.255 8.966 1.00 95.75 177 SER A O 1
ATOM 1377 N N . ALA A 1 178 ? 3.103 13.481 7.346 1.00 96.12 178 ALA A N 1
ATOM 1378 C CA . ALA A 1 178 ? 1.894 13.782 8.112 1.00 96.12 178 ALA A CA 1
ATOM 1379 C C . ALA A 1 178 ? 1.124 12.513 8.523 1.00 96.12 178 ALA A C 1
ATOM 1381 O O . ALA A 1 178 ? 0.679 12.391 9.669 1.00 96.12 178 ALA A O 1
ATOM 1382 N N . PHE A 1 179 ? 0.990 11.533 7.622 1.00 97.31 179 PHE A N 1
ATOM 1383 C CA . PHE A 1 179 ? 0.329 10.272 7.952 1.00 97.31 179 PHE A CA 1
ATOM 1384 C C . PHE A 1 179 ? 1.183 9.396 8.878 1.00 97.31 179 PHE A C 1
ATOM 1386 O O . PHE A 1 179 ? 0.642 8.734 9.765 1.00 97.31 179 PHE A O 1
ATOM 1393 N N . SER A 1 180 ? 2.511 9.435 8.749 1.00 97.62 180 SER A N 1
ATOM 1394 C CA . SER A 1 180 ? 3.431 8.759 9.673 1.00 97.62 180 SER A CA 1
ATOM 1395 C C . SER A 1 180 ? 3.293 9.280 11.105 1.00 97.62 180 SER A C 1
ATOM 1397 O O . SER A 1 180 ? 3.206 8.491 12.050 1.00 97.62 180 SER A O 1
ATOM 1399 N N . GLU A 1 181 ? 3.223 10.600 11.291 1.00 97.19 181 GLU A N 1
ATOM 1400 C CA . GLU A 1 181 ? 2.966 11.223 12.596 1.00 97.19 181 GLU A CA 1
ATOM 1401 C C . GLU A 1 181 ? 1.592 10.835 13.152 1.00 97.19 181 GLU A C 1
ATOM 1403 O O . GLU A 1 181 ? 1.462 10.499 14.335 1.00 97.19 181 GLU A O 1
ATOM 1408 N N . PHE A 1 182 ? 0.572 10.817 12.290 1.00 97.31 182 PHE A N 1
ATOM 1409 C CA . PHE A 1 182 ? -0.773 10.381 12.650 1.00 97.31 182 PHE A CA 1
ATOM 1410 C C . PHE A 1 182 ? -0.791 8.928 13.131 1.00 97.31 182 PHE A C 1
ATOM 1412 O O . PHE A 1 182 ? -1.370 8.644 14.180 1.00 97.31 182 PHE A O 1
ATOM 1419 N N . LEU A 1 183 ? -0.143 8.002 12.417 1.00 97.06 183 LEU A N 1
ATOM 1420 C CA . LEU A 1 183 ? -0.077 6.582 12.784 1.00 97.06 183 LEU A CA 1
ATOM 1421 C C . LEU A 1 183 ? 0.650 6.370 14.118 1.00 97.06 183 LEU A C 1
ATOM 1423 O O . LEU A 1 183 ? 0.155 5.641 14.984 1.00 97.06 183 LEU A O 1
ATOM 1427 N N . ASN A 1 184 ? 1.751 7.090 14.340 1.00 96.88 184 ASN A N 1
ATOM 1428 C CA . ASN A 1 184 ? 2.502 7.056 15.599 1.00 96.88 184 ASN A CA 1
ATOM 1429 C C . ASN A 1 184 ? 1.801 7.779 16.764 1.00 96.88 184 ASN A C 1
ATOM 1431 O O . ASN A 1 184 ? 2.233 7.667 17.908 1.00 96.88 184 ASN A O 1
ATOM 1435 N N .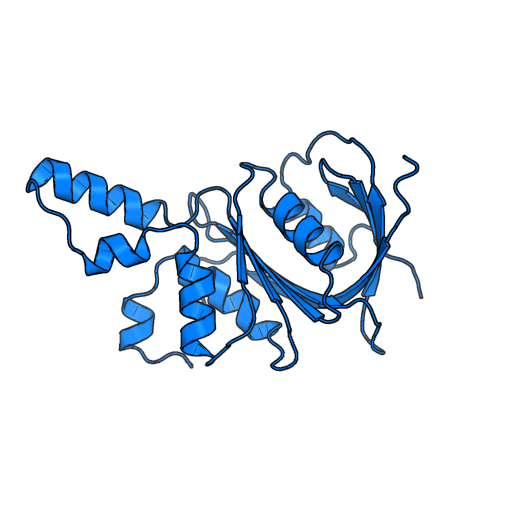 GLY A 1 185 ? 0.694 8.480 16.505 1.00 95.44 185 GLY A N 1
ATOM 1436 C CA . GLY A 1 185 ? -0.103 9.153 17.535 1.00 95.44 185 GLY A CA 1
ATOM 1437 C C . GLY A 1 185 ? 0.458 10.503 17.967 1.00 95.44 185 GLY A C 1
ATOM 1438 O O . GLY A 1 185 ? 0.010 11.047 18.973 1.00 95.44 185 GLY A O 1
ATOM 1439 N N . CYS A 1 186 ? 1.403 11.055 17.205 1.00 95.94 186 CYS A N 1
ATOM 1440 C CA . CYS A 1 186 ? 1.915 12.410 17.398 1.00 95.94 186 CYS A CA 1
ATOM 1441 C C . CYS A 1 186 ? 0.849 13.460 17.054 1.00 95.94 186 CYS A C 1
ATOM 1443 O O . CYS A 1 186 ? 0.790 14.514 17.683 1.00 95.94 186 CYS A O 1
ATOM 1445 N N . THR A 1 187 ? -0.027 13.149 16.094 1.00 95.19 187 THR A N 1
ATOM 1446 C CA . THR A 1 187 ? -1.185 13.969 15.732 1.00 95.19 187 THR A CA 1
ATOM 1447 C C . THR A 1 187 ? -2.478 13.163 15.857 1.00 95.19 187 THR A C 1
ATOM 1449 O O . THR A 1 187 ? -2.523 11.949 15.642 1.00 95.19 187 THR A O 1
ATOM 1452 N N . LYS A 1 188 ? -3.568 13.844 16.231 1.00 95.50 188 LYS A N 1
ATOM 1453 C CA . LYS A 1 188 ? -4.902 13.228 16.345 1.00 95.50 188 LYS A CA 1
ATOM 1454 C C . LYS A 1 188 ? -5.652 13.211 15.013 1.00 95.50 188 LYS A C 1
ATOM 1456 O O . LYS A 1 188 ? -6.592 12.438 14.842 1.00 95.50 188 LYS A O 1
ATOM 1461 N N . VAL A 1 189 ? -5.253 14.074 14.083 1.00 94.88 189 VAL A N 1
ATOM 1462 C CA . VAL A 1 189 ? -5.983 14.362 12.854 1.00 94.88 189 VAL A CA 1
ATOM 1463 C C . VAL A 1 189 ? -5.029 14.312 11.669 1.00 94.88 189 VAL A C 1
ATOM 1465 O O . VAL A 1 189 ? -3.963 14.913 11.720 1.00 94.88 189 VAL A O 1
ATOM 1468 N N . PHE A 1 190 ? -5.444 13.632 10.606 1.00 95.12 190 PHE A N 1
ATOM 1469 C CA . PHE A 1 190 ? -4.794 13.636 9.302 1.00 95.12 190 PHE A CA 1
ATOM 1470 C C . PHE A 1 190 ? -5.754 14.229 8.267 1.00 95.12 190 PHE A C 1
ATOM 1472 O O . PHE A 1 190 ? -6.939 13.869 8.217 1.00 95.12 190 PHE A O 1
ATOM 1479 N N . HIS A 1 191 ? -5.277 15.176 7.463 1.00 93.38 191 HIS A N 1
ATOM 1480 C CA . HIS A 1 191 ? -6.072 15.786 6.406 1.00 93.38 191 HIS A CA 1
ATOM 1481 C C . HIS A 1 191 ? -5.755 15.144 5.061 1.00 93.38 191 HIS A C 1
ATOM 1483 O O . HIS A 1 191 ? -4.608 14.935 4.701 1.00 93.38 191 HIS A O 1
ATOM 1489 N N . THR A 1 192 ? -6.813 14.860 4.312 1.00 91.25 192 THR A N 1
ATOM 1490 C CA . THR A 1 192 ? -6.748 14.394 2.930 1.00 91.25 192 THR A CA 1
ATOM 1491 C C . THR A 1 192 ? -7.530 15.378 2.059 1.00 91.25 192 THR A C 1
ATOM 1493 O O . THR A 1 192 ? -8.461 16.029 2.557 1.00 91.25 192 THR A O 1
ATOM 1496 N N . PRO A 1 193 ? -7.271 15.445 0.745 1.00 90.56 193 PRO A N 1
ATOM 1497 C CA . PRO A 1 193 ? -8.088 16.247 -0.166 1.00 90.56 193 PRO A CA 1
ATOM 1498 C C . PRO A 1 193 ? -9.580 15.871 -0.167 1.00 90.56 193 PRO A C 1
ATOM 1500 O O . PRO A 1 193 ? -10.435 16.697 -0.487 1.00 90.56 193 PRO A O 1
ATOM 1503 N N . CYS A 1 194 ? -9.901 14.622 0.190 1.00 88.38 194 CYS A N 1
ATOM 1504 C CA . CYS A 1 194 ? -11.259 14.073 0.167 1.00 88.38 194 CYS A CA 1
ATOM 1505 C C . CYS A 1 194 ? -11.962 14.088 1.535 1.00 88.38 194 CYS A C 1
ATOM 1507 O O . CYS A 1 194 ? -13.154 13.772 1.620 1.00 88.38 194 CYS A O 1
ATOM 1509 N N . GLY A 1 195 ? -11.253 14.419 2.614 1.00 91.88 195 GLY A N 1
ATOM 1510 C CA . GLY A 1 195 ? -11.811 14.431 3.958 1.00 91.88 195 GLY A CA 1
ATOM 1511 C C . GLY A 1 195 ? -10.778 14.484 5.071 1.00 91.88 195 GLY A C 1
ATOM 1512 O O . GLY A 1 195 ? -9.575 14.549 4.853 1.00 91.88 195 GLY A O 1
ATOM 1513 N N . THR A 1 196 ? -11.261 14.461 6.304 1.00 94.44 196 THR A N 1
ATOM 1514 C CA . THR A 1 196 ? -10.421 14.431 7.503 1.00 94.44 196 THR A CA 1
ATOM 1515 C C . THR A 1 196 ? -10.546 13.076 8.185 1.00 94.44 196 THR A C 1
ATOM 1517 O O . THR A 1 196 ? -11.658 12.570 8.335 1.00 94.44 196 THR A O 1
ATOM 1520 N N . ILE A 1 197 ? -9.418 12.506 8.602 1.00 95.94 197 ILE A N 1
ATOM 1521 C CA . ILE A 1 197 ? -9.343 11.287 9.405 1.00 95.94 197 ILE A CA 1
ATOM 1522 C C . ILE A 1 197 ? -8.953 11.688 10.827 1.00 95.94 197 ILE A C 1
ATOM 1524 O O . ILE A 1 197 ? -7.933 12.337 11.028 1.00 95.94 197 ILE A O 1
ATOM 1528 N N . GLU A 1 198 ? -9.755 11.304 11.815 1.00 96.88 198 GLU A N 1
ATOM 1529 C CA . GLU A 1 198 ? -9.507 11.607 13.227 1.00 96.88 198 GLU A CA 1
ATOM 1530 C C . GLU A 1 198 ? -9.411 10.322 14.056 1.00 96.88 198 GLU A C 1
ATOM 1532 O O . GLU A 1 198 ? -10.268 9.442 13.935 1.00 96.88 198 GLU A O 1
ATOM 1537 N N . ARG A 1 199 ? -8.391 10.222 14.918 1.00 96.00 199 ARG A N 1
ATOM 1538 C CA . ARG A 1 199 ? -8.263 9.153 15.922 1.00 96.00 199 ARG A CA 1
ATOM 1539 C C . ARG A 1 199 ? -9.239 9.407 17.062 1.00 96.00 199 ARG A C 1
ATOM 1541 O O . ARG A 1 199 ? -9.238 10.477 17.668 1.00 96.00 199 ARG A O 1
ATOM 1548 N N . MET A 1 200 ? -10.032 8.398 17.391 1.00 94.06 200 MET A N 1
ATOM 1549 C CA . MET A 1 200 ? -10.880 8.413 18.578 1.00 94.06 200 MET A CA 1
ATOM 1550 C C . MET A 1 200 ? -10.055 7.917 19.767 1.00 94.06 200 MET A C 1
ATOM 1552 O O . MET A 1 200 ? -9.426 6.861 19.687 1.00 94.06 200 MET A O 1
ATOM 1556 N N . GLU A 1 201 ? -10.044 8.677 20.859 1.00 78.88 201 GLU A N 1
ATOM 1557 C CA . GLU A 1 201 ? -9.482 8.202 22.128 1.00 78.88 201 GLU A CA 1
ATOM 1558 C C . GLU A 1 201 ? -10.339 7.042 22.667 1.00 78.88 201 GLU A C 1
ATOM 1560 O O . GLU A 1 201 ? -11.538 6.972 22.374 1.00 78.88 201 GLU A O 1
ATOM 1565 N N . LYS A 1 202 ? -9.695 6.098 23.370 1.00 59.66 202 LYS A N 1
ATOM 1566 C CA . LYS A 1 202 ? -10.382 4.970 24.016 1.00 59.66 202 LYS A CA 1
ATOM 1567 C C . LYS A 1 202 ? -11.275 5.455 25.154 1.00 59.66 202 LYS A C 1
ATOM 1569 O O . LYS A 1 202 ? -10.844 6.380 25.875 1.00 59.66 202 LYS A O 1
#

pLDDT: mean 92.85, std 7.75, range [42.53, 98.75]

Radius of gyration: 17.32 Å; Cα contacts (8 Å, |Δi|>4): 417; chains: 1; bounding box: 45×39×55 Å